Protein AF-A0ABD4A9B8-F1 (afdb_monomer)

Secondary structure (DSSP, 8-state):
-------S-TTSHHHHHHHH-TT-TTGGGS-EE--BTTB-SS-PBPTTSSBSEEEETTTTEEEE-SS-HHHHHH-TTSHHHHHHHHHHHHHH-HHHHHSEEEES-TT-SSEEEEEEEETTEEEEEEEE-SSS-EEE--SSPEESS-EEEEESSTT--S--TTEEEPTT-EEEEEEEGGGS-EE---

Organism: NCBI:txid35841

InterPro domains:
  IPR006047 Glycosyl hydrolase family 13, catalytic domain [PF00128] (1-64)
  IPR013780 Glycosyl hydrolase, all-beta [G3DSA:2.60.40.1180] (100-175)
  IPR017853 Glycoside hydrolase superfamily [SSF51445] (1-64)
  IPR045857 Oligo-1,6-glucosidase, domain 2 [G3DSA:3.90.400.10] (9-64)
  IPR056300 Alpha-amylase SusG-like, C-terminal domain [PF23915] (111-172)

Structure (mmCIF, N/CA/C/O backbone):
data_AF-A0ABD4A9B8-F1
#
_entry.id   AF-A0ABD4A9B8-F1
#
loop_
_atom_site.group_PDB
_atom_site.id
_atom_site.type_symbol
_atom_site.label_atom_id
_atom_site.label_alt_id
_atom_site.label_comp_id
_atom_site.label_asym_id
_atom_site.label_entity_id
_atom_site.label_seq_id
_atom_site.pdbx_PDB_ins_code
_atom_site.Cartn_x
_atom_site.Cartn_y
_atom_site.Cartn_z
_atom_site.occupancy
_atom_site.B_iso_or_equiv
_atom_site.auth_seq_id
_atom_site.auth_comp_id
_atom_site.auth_asym_id
_atom_site.auth_atom_id
_atom_site.pdbx_PDB_model_num
ATOM 1 N N . MET A 1 1 ? -18.653 -13.369 4.250 1.00 35.56 1 MET A N 1
ATOM 2 C CA . MET A 1 1 ? -18.904 -12.880 5.620 1.00 35.56 1 MET A CA 1
ATOM 3 C C . MET A 1 1 ? -17.923 -11.743 5.832 1.00 35.56 1 MET A C 1
ATOM 5 O O . MET A 1 1 ? -16.727 -12.003 5.823 1.00 35.56 1 MET A O 1
ATOM 9 N N . ASP A 1 2 ? -18.429 -10.509 5.856 1.00 39.34 2 ASP A N 1
ATOM 10 C CA . ASP A 1 2 ? -17.631 -9.280 5.852 1.00 39.34 2 ASP A CA 1
ATOM 11 C C . ASP A 1 2 ? -16.982 -9.029 7.212 1.00 39.34 2 ASP A C 1
ATOM 13 O O . ASP A 1 2 ? -17.655 -9.002 8.245 1.00 39.34 2 ASP A O 1
ATOM 17 N N . ILE A 1 3 ? -15.668 -8.816 7.209 1.00 50.38 3 ILE A N 1
ATOM 18 C CA . ILE A 1 3 ? -14.968 -8.263 8.363 1.00 50.38 3 ILE A CA 1
ATOM 19 C C . ILE A 1 3 ? -15.280 -6.763 8.377 1.00 50.38 3 ILE A C 1
ATOM 21 O O . ILE A 1 3 ? -14.720 -5.997 7.594 1.00 50.38 3 ILE A O 1
ATOM 25 N N . VAL A 1 4 ? -16.183 -6.328 9.260 1.00 53.84 4 VAL A N 1
ATOM 26 C CA . VAL A 1 4 ? -16.387 -4.896 9.524 1.00 53.84 4 VAL A CA 1
ATOM 27 C C . VAL A 1 4 ? -15.246 -4.427 10.419 1.00 53.84 4 VAL A C 1
ATOM 29 O O . VAL A 1 4 ? -15.307 -4.491 11.646 1.00 53.84 4 VAL A O 1
ATOM 32 N N . LEU A 1 5 ? -14.157 -4.019 9.776 1.00 62.50 5 LEU A N 1
ATOM 33 C CA . LEU A 1 5 ? -12.993 -3.465 10.447 1.00 62.50 5 LEU A CA 1
ATOM 34 C C . LEU A 1 5 ? -13.338 -2.102 11.051 1.00 62.50 5 LEU A C 1
ATOM 36 O O . LEU A 1 5 ? -14.043 -1.286 10.450 1.00 62.50 5 LEU A O 1
ATOM 40 N N . ASN A 1 6 ? -12.783 -1.824 12.228 1.00 65.00 6 ASN A N 1
ATOM 41 C CA . ASN A 1 6 ? -12.787 -0.465 12.750 1.00 65.00 6 ASN A CA 1
ATOM 42 C C . ASN A 1 6 ? -12.009 0.433 11.778 1.00 65.00 6 ASN A C 1
ATOM 44 O O . ASN A 1 6 ? -10.847 0.185 11.468 1.00 65.00 6 ASN A O 1
ATOM 48 N N . HIS A 1 7 ? -12.683 1.461 11.270 1.00 65.62 7 HIS A N 1
ATOM 49 C CA . HIS A 1 7 ? -12.222 2.281 10.147 1.00 65.62 7 HIS A CA 1
ATOM 50 C C . HIS A 1 7 ? -11.553 3.593 10.595 1.00 65.62 7 HIS A C 1
ATOM 52 O O . HIS A 1 7 ? -11.143 4.398 9.763 1.00 65.62 7 HIS A O 1
ATOM 58 N N . THR A 1 8 ? -11.438 3.832 11.907 1.00 74.69 8 THR A N 1
ATOM 59 C CA . THR A 1 8 ? -10.825 5.040 12.487 1.00 74.69 8 THR A CA 1
ATOM 60 C C . THR A 1 8 ? -10.002 4.716 13.739 1.00 74.69 8 THR A C 1
ATOM 62 O O . THR A 1 8 ? -10.207 3.690 14.386 1.00 74.69 8 THR A O 1
ATOM 65 N N . SER A 1 9 ? -9.046 5.596 14.065 1.00 81.00 9 SER A N 1
ATOM 66 C CA . SER A 1 9 ? -8.178 5.485 15.248 1.00 81.00 9 SER A CA 1
ATOM 67 C C . SER A 1 9 ? -8.959 5.596 16.564 1.00 81.00 9 SER A C 1
ATOM 69 O O . SER A 1 9 ? -9.988 6.268 16.622 1.00 81.00 9 SER A O 1
ATOM 71 N N . THR A 1 10 ? -8.407 5.036 17.641 1.00 84.81 10 THR A N 1
ATOM 72 C CA . THR A 1 10 ? -8.834 5.274 19.033 1.00 84.81 10 THR A CA 1
ATOM 73 C C . THR A 1 10 ? -8.765 6.757 19.420 1.00 84.81 10 THR A C 1
ATOM 75 O O . THR A 1 10 ? -9.535 7.227 20.255 1.00 84.81 10 THR A O 1
ATOM 78 N N . GLU A 1 11 ? -7.917 7.530 18.739 1.00 84.81 11 GLU A N 1
ATOM 79 C CA . GLU A 1 11 ? -7.819 8.982 18.908 1.00 84.81 11 GLU A CA 1
ATOM 80 C C . GLU A 1 11 ? -8.931 9.782 18.216 1.00 84.81 11 GLU A C 1
ATOM 82 O O . GLU A 1 11 ? -9.079 10.981 18.471 1.00 84.81 11 GLU A O 1
ATOM 87 N N . HIS A 1 12 ? -9.723 9.144 17.351 1.00 88.50 12 HIS A N 1
ATOM 88 C CA . HIS A 1 12 ? -10.791 9.812 16.620 1.00 88.50 12 HIS A CA 1
ATOM 89 C C . HIS A 1 12 ? -11.947 10.212 17.548 1.00 88.50 12 HIS A C 1
ATOM 91 O O . HIS A 1 12 ? -12.334 9.469 18.452 1.00 88.50 12 HIS A O 1
ATOM 97 N N . GLU A 1 13 ? -12.563 11.365 17.277 1.00 91.94 13 GLU A N 1
ATOM 98 C CA . GLU A 1 13 ? -13.667 11.914 18.077 1.00 91.94 13 GLU A CA 1
ATOM 99 C C . GLU A 1 13 ? -14.837 10.937 18.239 1.00 91.94 13 GLU A C 1
ATOM 101 O O . GLU A 1 13 ? -15.422 10.820 19.315 1.00 91.94 13 GLU A O 1
ATOM 106 N N . TRP A 1 14 ? -15.173 10.188 17.187 1.00 91.81 14 TRP A N 1
ATOM 107 C CA . TRP A 1 14 ? -16.232 9.178 17.260 1.00 91.81 14 TRP A CA 1
ATOM 108 C C . TRP A 1 14 ? -15.880 8.033 18.209 1.00 91.81 14 TRP A C 1
ATOM 110 O O . TRP A 1 14 ? -16.750 7.601 18.964 1.00 91.81 14 TRP A O 1
ATOM 120 N N . PHE A 1 15 ? -14.620 7.586 18.238 1.00 91.88 15 PHE A N 1
ATOM 121 C CA . PHE A 1 15 ? -14.191 6.535 19.159 1.00 91.88 15 PHE A CA 1
ATOM 122 C C . PHE A 1 15 ? -14.240 7.041 20.594 1.00 91.88 15 PHE A C 1
ATOM 124 O O . PHE A 1 15 ? -14.838 6.396 21.453 1.00 91.88 15 PHE A O 1
ATOM 131 N N . LYS A 1 16 ? -13.696 8.237 20.848 1.00 93.31 16 LYS A N 1
ATOM 132 C CA . LYS A 1 16 ? -13.732 8.882 22.169 1.00 93.31 16 LYS A CA 1
ATOM 133 C C . LYS A 1 16 ? -15.167 9.035 22.682 1.00 93.31 16 LYS A C 1
ATOM 135 O O . LYS A 1 16 ? -15.453 8.686 23.829 1.00 93.31 16 LYS A O 1
ATOM 140 N N . LYS A 1 17 ? -16.098 9.478 21.827 1.00 94.81 17 LYS A N 1
ATOM 141 C CA . LYS A 1 17 ? -17.534 9.565 22.150 1.00 94.81 17 LYS A CA 1
ATOM 142 C C . LYS A 1 17 ? -18.145 8.189 22.402 1.00 94.81 17 LYS A C 1
ATOM 144 O O . LYS A 1 17 ? -18.785 7.998 23.434 1.00 94.81 17 LYS A O 1
ATOM 149 N N . SER A 1 18 ? -17.888 7.212 21.540 1.00 94.50 18 SER A N 1
ATOM 150 C CA . SER A 1 18 ? -18.340 5.828 21.709 1.00 94.50 18 SER A CA 1
ATOM 151 C C . SER A 1 18 ? -17.848 5.200 23.022 1.00 94.50 18 SER A C 1
ATOM 153 O O . SER A 1 18 ? -18.615 4.553 23.733 1.00 94.50 18 SER A O 1
ATOM 155 N N . ALA A 1 19 ? -16.583 5.416 23.385 1.00 94.69 19 ALA A N 1
ATOM 156 C CA . ALA A 1 19 ? -15.962 4.926 24.615 1.00 94.69 19 ALA A CA 1
ATOM 157 C C . ALA A 1 19 ? -16.412 5.697 25.871 1.00 94.69 19 ALA A C 1
ATOM 159 O O . ALA A 1 19 ? -16.163 5.258 26.993 1.00 94.69 19 ALA A O 1
ATOM 160 N N . SER A 1 20 ? -17.078 6.847 25.712 1.00 95.94 20 SER A N 1
ATOM 161 C CA . SER A 1 20 ? -17.506 7.678 26.842 1.00 95.94 20 SER A CA 1
ATOM 162 C C . SER A 1 20 ? -18.677 7.083 27.626 1.00 95.94 20 SER A C 1
ATOM 164 O O . SER A 1 20 ? -18.772 7.326 28.828 1.00 95.94 20 SER A O 1
ATOM 166 N N . SER A 1 21 ? -19.562 6.331 26.962 1.00 95.00 21 SER A N 1
ATOM 167 C CA . SER A 1 21 ? -20.753 5.722 27.558 1.00 95.00 21 SER A CA 1
ATOM 168 C C . SER A 1 21 ? -21.331 4.639 26.646 1.00 95.00 21 SER A C 1
ATOM 170 O O . SER A 1 21 ? -21.269 4.747 25.422 1.00 95.00 21 SER A O 1
ATOM 172 N N . ARG A 1 22 ? -21.966 3.624 27.245 1.00 95.38 22 ARG A N 1
ATOM 173 C CA . ARG A 1 22 ? -22.673 2.550 26.525 1.00 95.38 22 ARG A CA 1
ATOM 174 C C . ARG A 1 22 ? -23.921 3.037 25.778 1.00 95.38 22 ARG A C 1
ATOM 176 O O . ARG A 1 22 ? -24.336 2.373 24.843 1.00 95.38 22 ARG A O 1
ATOM 183 N N . ASN A 1 23 ? -24.469 4.196 26.153 1.00 96.12 23 ASN A N 1
ATOM 184 C CA . ASN A 1 23 ? -25.669 4.785 25.540 1.00 96.12 23 ASN A CA 1
ATOM 185 C C . ASN A 1 23 ? -25.337 5.956 24.596 1.00 96.12 23 ASN A C 1
ATOM 187 O O . ASN A 1 23 ? -26.214 6.741 24.243 1.00 96.12 23 ASN A O 1
ATOM 191 N N . ASN A 1 24 ? -24.061 6.149 24.251 1.00 96.50 24 ASN A N 1
ATOM 192 C CA . ASN A 1 24 ? -23.655 7.250 23.387 1.00 96.50 24 ASN A CA 1
ATOM 193 C C . ASN A 1 24 ? -24.130 7.003 21.935 1.00 96.50 24 ASN A C 1
ATOM 195 O O . ASN A 1 24 ? -23.997 5.877 21.464 1.00 96.50 24 ASN A O 1
ATOM 199 N N . PRO A 1 25 ? -24.597 8.022 21.187 1.00 96.00 25 PRO A N 1
ATOM 200 C CA . PRO A 1 25 ? -25.036 7.847 19.795 1.00 96.00 25 PRO A CA 1
ATOM 201 C C . PRO A 1 25 ? -23.986 7.241 18.853 1.00 96.00 25 PRO A C 1
ATOM 203 O O . PRO A 1 25 ? -24.335 6.642 17.846 1.00 96.00 25 PRO A O 1
ATOM 206 N N . TYR A 1 26 ? -22.698 7.380 19.179 1.00 93.19 26 TYR A N 1
ATOM 207 C CA . TYR A 1 26 ? -21.595 6.820 18.396 1.00 93.19 26 TYR A CA 1
ATOM 208 C C . TYR A 1 26 ? -21.250 5.372 18.783 1.00 93.19 26 TYR A C 1
ATOM 210 O O . TYR A 1 26 ? -20.299 4.817 18.238 1.00 93.19 26 TYR A O 1
ATOM 218 N N . ARG A 1 27 ? -21.970 4.751 19.734 1.00 93.62 27 ARG A N 1
ATOM 219 C CA . ARG A 1 27 ? -21.615 3.432 20.286 1.00 93.62 27 ARG A CA 1
ATOM 220 C C . ARG A 1 27 ? -21.522 2.354 19.211 1.00 93.62 27 ARG A C 1
ATOM 222 O O . ARG A 1 27 ? -20.561 1.589 19.213 1.00 93.62 27 ARG A O 1
ATOM 229 N N . ASP A 1 28 ? -22.472 2.351 18.284 1.00 91.19 28 ASP A N 1
ATOM 230 C CA . ASP A 1 28 ? -22.597 1.324 17.245 1.00 91.19 28 ASP A CA 1
ATOM 231 C C . ASP A 1 28 ? -21.658 1.548 16.048 1.00 91.19 28 ASP A C 1
ATOM 233 O O . ASP A 1 28 ? -21.649 0.758 15.109 1.00 91.19 28 ASP A O 1
ATOM 237 N N . TYR A 1 29 ? -20.821 2.594 16.078 1.00 89.62 29 TYR A N 1
ATOM 238 C CA . TYR A 1 29 ? -19.803 2.824 15.044 1.00 89.62 29 TYR A CA 1
ATOM 239 C C . TYR A 1 29 ? -18.598 1.885 15.213 1.00 89.62 29 TYR A C 1
ATOM 241 O O . TYR A 1 29 ? -17.775 1.770 14.305 1.00 89.62 29 TY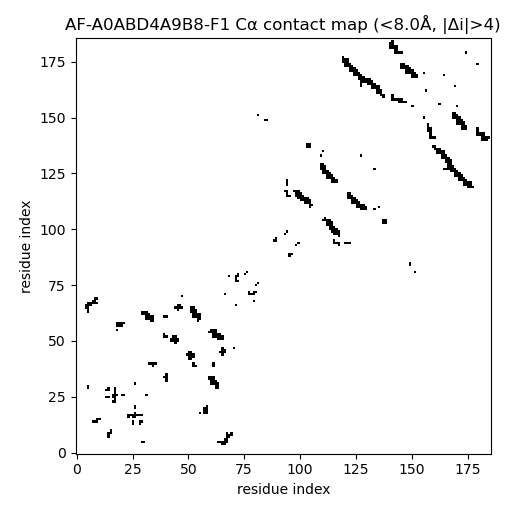R A O 1
ATOM 249 N N . TYR A 1 30 ? -18.484 1.231 16.375 1.00 90.25 30 TYR A N 1
ATOM 250 C CA . TYR A 1 30 ? -17.385 0.340 16.731 1.00 90.25 30 TYR A CA 1
ATOM 251 C C . TYR A 1 30 ? -17.917 -0.939 17.373 1.00 90.25 30 TYR A C 1
ATOM 253 O O . TYR A 1 30 ? -18.960 -0.954 18.026 1.00 90.25 30 TYR A O 1
ATOM 261 N N . ILE A 1 31 ? -17.160 -2.025 17.240 1.00 90.94 31 ILE A N 1
ATOM 262 C CA . ILE A 1 31 ? -17.529 -3.307 17.843 1.00 90.94 31 ILE A CA 1
ATOM 263 C C . ILE A 1 31 ? -17.153 -3.304 19.327 1.00 90.94 31 ILE A C 1
ATOM 265 O O . ILE A 1 31 ? -15.969 -3.316 19.670 1.00 90.94 31 ILE A O 1
ATOM 269 N N . TRP A 1 32 ? -18.170 -3.366 20.189 1.00 93.50 32 TRP A N 1
ATOM 270 C CA . TRP A 1 32 ? -18.034 -3.539 21.637 1.00 93.50 32 TRP A CA 1
ATOM 271 C C . TRP A 1 32 ? -18.616 -4.876 22.086 1.00 93.50 32 TRP A C 1
ATOM 273 O O . TRP A 1 32 ? -19.688 -5.286 21.636 1.00 93.50 32 TRP A O 1
ATOM 283 N N . LYS A 1 33 ? -17.950 -5.548 23.023 1.00 95.06 33 LYS A N 1
ATOM 284 C CA . LYS A 1 33 ? -18.407 -6.813 23.605 1.00 95.06 33 LYS A CA 1
ATOM 285 C C . LYS A 1 33 ? -18.195 -6.821 25.109 1.00 95.06 33 LYS A C 1
ATOM 287 O O . LYS A 1 33 ? -17.219 -6.283 25.619 1.00 95.06 33 LYS A O 1
ATOM 292 N N . VAL A 1 34 ? -19.144 -7.400 25.836 1.00 95.69 34 VAL A N 1
ATOM 293 C CA . VAL A 1 34 ? -18.950 -7.674 27.265 1.00 95.69 34 VAL A CA 1
ATOM 294 C C . VAL A 1 34 ? -17.891 -8.773 27.444 1.00 95.69 34 VAL A C 1
ATOM 296 O O . VAL A 1 34 ? -17.765 -9.616 26.553 1.00 95.69 34 VAL A O 1
ATOM 299 N N . PRO A 1 35 ? -17.131 -8.770 28.553 1.00 95.94 35 PRO A N 1
ATOM 300 C CA . PRO A 1 35 ? -16.259 -9.883 28.909 1.00 95.94 35 PRO A CA 1
ATOM 301 C C . PRO A 1 35 ? -17.021 -11.208 28.984 1.00 95.94 35 PRO A C 1
ATOM 303 O O . PRO A 1 35 ? -18.178 -11.231 29.408 1.00 95.94 35 PRO A O 1
ATOM 306 N N . VAL A 1 36 ? -16.349 -12.304 28.637 1.00 95.44 36 VAL A N 1
ATOM 307 C CA . VAL A 1 36 ? -16.833 -13.676 28.849 1.00 95.44 36 VAL A CA 1
ATOM 308 C C . VAL A 1 36 ? -15.928 -14.304 29.901 1.00 95.44 36 VAL A C 1
ATOM 310 O O . VAL A 1 36 ? -14.719 -14.371 29.706 1.00 95.44 36 VAL A O 1
ATOM 313 N N . ASP A 1 37 ? -16.485 -14.659 31.060 1.00 93.31 37 ASP A N 1
ATOM 314 C CA . ASP A 1 37 ? -15.729 -15.158 32.223 1.00 93.31 37 ASP A CA 1
ATOM 315 C C . ASP A 1 37 ? -14.546 -14.255 32.630 1.00 93.31 37 ASP A C 1
ATOM 317 O O . ASP A 1 37 ? -13.461 -14.712 32.988 1.00 93.31 37 ASP A O 1
ATOM 321 N N . GLY A 1 38 ? -14.746 -12.935 32.528 1.00 90.44 38 GLY A N 1
ATOM 322 C CA . GLY A 1 38 ? -13.726 -11.921 32.824 1.00 90.44 38 GLY A CA 1
ATOM 323 C C . GLY A 1 38 ? -12.642 -11.761 31.749 1.00 90.44 38 GLY A C 1
ATOM 324 O O . GLY A 1 38 ? -11.776 -10.901 31.890 1.00 90.44 38 GLY A O 1
ATOM 325 N N . LYS A 1 39 ? -12.700 -12.536 30.663 1.00 93.62 39 LYS A N 1
ATOM 326 C CA . LYS A 1 39 ? -11.715 -12.548 29.574 1.00 93.62 39 LYS A CA 1
ATOM 327 C C . LYS A 1 39 ? -12.280 -11.971 28.279 1.00 93.62 39 LYS A C 1
ATOM 329 O O . LYS A 1 39 ? -13.441 -11.552 28.211 1.00 93.62 39 LYS A O 1
ATOM 334 N N . GLU A 1 40 ? -11.427 -11.920 27.262 1.00 94.06 40 GLU A N 1
ATOM 335 C CA . GLU A 1 40 ? -11.784 -11.511 25.913 1.00 94.06 40 GLU A CA 1
ATOM 336 C C . GLU A 1 40 ? -12.942 -12.355 25.341 1.00 94.06 40 GLU A C 1
ATOM 338 O O . GLU A 1 40 ? -13.061 -13.541 25.652 1.00 94.06 40 GLU A O 1
ATOM 343 N N . PRO A 1 41 ? -13.784 -11.784 24.458 1.00 93.50 41 PRO A N 1
ATOM 344 C CA . PRO A 1 41 ? -14.939 -12.486 23.890 1.00 93.50 41 PRO A CA 1
ATOM 345 C C . PRO A 1 41 ? -14.592 -13.738 23.074 1.00 93.50 41 PRO A C 1
ATOM 347 O O . PRO A 1 41 ? -15.427 -14.628 22.928 1.00 93.50 41 PRO A O 1
ATOM 350 N N . ASN A 1 42 ? -13.400 -13.771 22.474 1.00 92.50 42 ASN A N 1
ATOM 351 C CA . ASN A 1 42 ? -12.857 -14.905 21.733 1.00 92.50 42 ASN A CA 1
ATOM 352 C C . ASN A 1 42 ? -11.323 -14.779 21.627 1.00 92.50 42 ASN A C 1
ATOM 354 O O . ASN A 1 42 ? -10.734 -13.794 22.069 1.00 92.50 42 ASN A O 1
ATOM 358 N N . ASN A 1 43 ? -10.677 -15.772 21.016 1.00 89.81 43 ASN A N 1
ATOM 359 C CA . ASN A 1 43 ? -9.225 -15.851 20.843 1.00 89.81 43 ASN A CA 1
ATOM 360 C C . ASN A 1 43 ? -8.703 -15.167 19.561 1.00 89.81 43 ASN A C 1
ATOM 362 O O . ASN A 1 43 ? -7.615 -15.511 19.097 1.00 89.81 43 ASN A O 1
ATOM 366 N N . TRP A 1 44 ? -9.468 -14.255 18.947 1.00 89.62 44 TRP A N 1
ATOM 367 C CA . TRP A 1 44 ? -9.039 -13.594 17.712 1.00 89.62 44 TRP A CA 1
ATOM 368 C C . TRP A 1 44 ? -7.778 -12.769 17.946 1.00 89.62 44 TRP A C 1
ATOM 370 O O . TRP A 1 44 ? -7.679 -12.009 18.912 1.00 89.62 44 TRP A O 1
ATOM 380 N N . GLN A 1 45 ? -6.816 -12.923 17.040 1.00 84.25 45 GLN A N 1
ATOM 381 C CA . GLN A 1 45 ? -5.531 -12.246 17.113 1.00 84.25 45 GLN A CA 1
ATOM 382 C C . GLN A 1 45 ? -5.496 -11.039 16.186 1.00 84.25 45 GLN A C 1
ATOM 384 O O . GLN A 1 45 ? -6.061 -11.044 15.097 1.00 84.25 45 GLN A O 1
ATOM 389 N N . SER A 1 46 ? -4.818 -9.993 16.642 1.00 79.06 46 SER A N 1
ATOM 390 C CA . SER A 1 46 ? -4.506 -8.829 15.822 1.00 79.06 46 SER A CA 1
ATOM 391 C C . SER A 1 46 ? -3.445 -9.211 14.789 1.00 79.06 46 SER A C 1
ATOM 393 O O . SER A 1 46 ? -2.487 -9.912 15.118 1.00 79.06 46 SER A O 1
ATOM 395 N N . LYS A 1 47 ? -3.543 -8.675 13.564 1.00 70.06 47 LYS A N 1
ATOM 396 C CA . LYS A 1 47 ? -2.499 -8.846 12.534 1.00 70.06 47 LYS A CA 1
ATOM 397 C C . LYS A 1 47 ? -1.112 -8.354 12.975 1.00 70.06 47 LYS A C 1
ATOM 399 O O . LYS A 1 47 ? -0.104 -8.751 12.409 1.00 70.06 47 LYS A O 1
ATOM 404 N N . PHE A 1 48 ? -1.074 -7.494 13.992 1.00 68.62 48 PHE A N 1
ATOM 405 C CA . PHE A 1 48 ? 0.144 -6.959 14.604 1.00 68.62 48 PHE A CA 1
ATOM 406 C C . PHE A 1 48 ? 0.619 -7.759 15.834 1.00 68.62 48 PHE A C 1
ATOM 408 O O . PHE A 1 48 ? 1.440 -7.270 16.603 1.00 68.62 48 PHE A O 1
ATOM 415 N N . GLY A 1 49 ? 0.071 -8.956 16.064 1.00 69.81 49 GLY A N 1
ATOM 416 C CA . GLY A 1 49 ? 0.338 -9.766 17.252 1.00 69.81 49 GLY A CA 1
ATOM 417 C C . GLY A 1 49 ? -0.540 -9.397 18.454 1.00 69.81 49 GLY A C 1
ATOM 418 O O . GLY A 1 49 ? -1.098 -8.299 18.541 1.00 69.81 49 GLY A O 1
ATOM 419 N N . GLY A 1 50 ? -0.681 -10.350 19.380 1.00 83.25 50 GLY A N 1
ATOM 420 C CA . GLY A 1 50 ? -1.531 -10.226 20.567 1.00 83.25 50 GLY A CA 1
ATOM 421 C C . GLY A 1 50 ? -3.033 -10.332 20.278 1.00 83.25 50 GLY A C 1
ATOM 422 O O . GLY A 1 50 ? -3.459 -10.653 19.166 1.00 83.25 50 GLY A O 1
ATOM 423 N N . SER A 1 51 ? -3.848 -10.074 21.303 1.00 88.00 51 SER A N 1
ATOM 424 C CA . SER A 1 51 ? -5.311 -10.099 21.194 1.00 88.00 51 SER A CA 1
ATOM 425 C C . SER A 1 51 ? -5.824 -9.009 20.248 1.00 88.00 51 SER A C 1
ATOM 427 O O . SER A 1 51 ? -5.330 -7.877 20.238 1.00 88.00 51 SER A O 1
ATOM 429 N N . ALA A 1 52 ? -6.849 -9.331 19.459 1.00 88.94 52 ALA A N 1
ATOM 430 C CA . ALA A 1 52 ? -7.591 -8.335 18.696 1.00 88.94 52 ALA A CA 1
ATOM 431 C C . ALA A 1 52 ? -8.490 -7.468 19.596 1.00 88.94 52 ALA A C 1
ATOM 433 O O . ALA A 1 52 ? -8.941 -6.405 19.168 1.00 88.94 52 ALA A O 1
ATOM 434 N N . TRP A 1 53 ? -8.729 -7.881 20.842 1.00 90.94 53 TRP A N 1
ATOM 435 C CA . TRP A 1 53 ? -9.571 -7.181 21.805 1.00 90.94 53 TRP A CA 1
ATOM 436 C C . TRP A 1 53 ? -8.750 -6.349 22.784 1.00 90.94 53 TRP A C 1
ATOM 438 O O . TRP A 1 53 ? -7.705 -6.778 23.263 1.00 90.94 53 TRP A O 1
ATOM 448 N N . GLN A 1 54 ? -9.261 -5.170 23.127 1.00 91.19 54 GLN A N 1
ATOM 449 C CA . GLN A 1 54 ? -8.709 -4.331 24.189 1.00 91.19 54 GLN A CA 1
ATOM 450 C C . GLN A 1 54 ? -9.800 -3.967 25.188 1.00 91.19 54 GLN A C 1
ATOM 452 O O . GLN A 1 54 ? -10.913 -3.618 24.793 1.00 91.19 54 GLN A O 1
ATOM 457 N N . PHE A 1 55 ? -9.499 -4.073 26.482 1.00 93.50 55 PHE A N 1
ATOM 458 C CA . PHE A 1 55 ? -10.462 -3.781 27.536 1.00 93.50 55 PHE A CA 1
ATOM 459 C C . PHE A 1 55 ? -10.573 -2.274 27.770 1.00 93.50 55 PHE A C 1
ATOM 461 O O . PHE A 1 55 ? -9.572 -1.570 27.879 1.00 93.50 55 PHE A O 1
ATOM 468 N N . ASN A 1 56 ? -11.800 -1.772 27.866 1.00 94.62 56 ASN A N 1
ATOM 469 C CA . ASN A 1 56 ? -12.085 -0.400 28.250 1.00 94.62 56 ASN A CA 1
ATOM 470 C C . ASN A 1 56 ? -12.706 -0.384 29.649 1.00 94.62 56 ASN A C 1
ATOM 472 O O . ASN A 1 56 ? -13.891 -0.681 29.810 1.00 94.62 56 ASN A O 1
ATOM 476 N N . GLU A 1 57 ? -11.915 0.014 30.646 1.00 93.81 57 GLU A N 1
ATOM 477 C CA . GLU A 1 57 ? -12.330 0.037 32.056 1.00 93.81 57 GLU A CA 1
ATOM 478 C C . GLU A 1 57 ? -13.584 0.885 32.285 1.00 93.81 57 GLU A C 1
ATOM 480 O O . GLU A 1 57 ? -14.499 0.473 32.992 1.00 93.81 57 GLU A O 1
ATOM 485 N N . LYS A 1 58 ? -13.673 2.039 31.611 1.00 94.62 58 LYS A N 1
ATOM 486 C CA . LYS A 1 58 ? -14.781 2.990 31.768 1.00 94.62 58 LYS A CA 1
ATOM 487 C C . LYS A 1 58 ? -16.147 2.382 31.454 1.00 94.62 58 LYS A C 1
ATOM 489 O O . LYS A 1 58 ? -17.134 2.721 32.101 1.00 94.62 58 LYS A O 1
ATOM 494 N N . THR A 1 59 ? -16.221 1.526 30.439 1.00 95.25 59 THR A N 1
ATOM 495 C CA . THR A 1 59 ? -17.483 0.892 30.032 1.00 95.25 59 THR A CA 1
ATOM 496 C C . THR A 1 59 ? -17.580 -0.571 30.440 1.00 95.25 59 THR A C 1
ATOM 498 O O . THR A 1 59 ? -18.648 -1.162 30.277 1.00 95.25 59 THR A O 1
ATOM 501 N N . GLY A 1 60 ? -16.502 -1.146 30.985 1.00 95.69 60 GLY A N 1
ATOM 502 C CA . GLY A 1 60 ? -16.418 -2.556 31.357 1.00 95.69 60 GLY A CA 1
ATOM 503 C C . GLY A 1 60 ? -16.562 -3.495 30.158 1.00 95.69 60 GLY A C 1
ATOM 504 O O . GLY A 1 60 ? -17.114 -4.584 30.294 1.00 95.69 60 GLY A O 1
ATOM 505 N N . GLN A 1 61 ? -16.155 -3.057 28.963 1.00 95.94 61 GLN A N 1
ATOM 506 C CA . GLN A 1 61 ? -16.330 -3.801 27.713 1.00 95.94 61 GLN A CA 1
ATOM 507 C C . GLN A 1 61 ? -15.029 -3.851 26.917 1.00 95.94 61 GLN A C 1
ATOM 509 O O . GLN A 1 61 ? -14.218 -2.930 26.967 1.00 95.94 61 GLN A O 1
ATOM 514 N N . TYR A 1 62 ? -14.861 -4.917 26.144 1.00 94.50 62 TYR A N 1
ATOM 515 C CA . TYR A 1 62 ? -13.820 -5.025 25.136 1.00 94.50 62 TYR A CA 1
ATOM 516 C C . TYR A 1 62 ? -14.237 -4.311 23.852 1.00 94.50 62 TYR A C 1
ATOM 518 O O . TYR A 1 62 ? -15.405 -4.375 23.461 1.00 94.50 62 TYR A O 1
ATOM 526 N N . TYR A 1 63 ? -13.281 -3.684 23.173 1.00 92.06 63 TYR A N 1
ATOM 527 C CA . TYR A 1 63 ? -13.443 -3.184 21.811 1.00 92.06 63 TYR A CA 1
ATOM 528 C C . TYR A 1 63 ? -12.480 -3.884 20.853 1.00 92.06 63 TYR A C 1
ATOM 530 O O . TYR A 1 63 ? -11.385 -4.299 21.240 1.00 92.06 63 TYR A O 1
ATOM 538 N N . PHE A 1 64 ? -12.904 -4.035 19.602 1.00 88.50 64 PHE A N 1
ATOM 539 C CA . PHE A 1 64 ? -12.104 -4.678 18.560 1.00 88.50 64 PHE A CA 1
ATOM 540 C C . PHE A 1 64 ? -11.028 -3.714 18.021 1.00 88.50 64 PHE A C 1
ATOM 542 O O . PHE A 1 64 ? -11.313 -2.549 17.773 1.00 88.50 64 PHE A O 1
ATOM 549 N N . SER A 1 65 ? -9.775 -4.138 17.857 1.00 77.62 65 SER A N 1
ATOM 550 C CA . SER A 1 65 ? -8.632 -3.232 17.608 1.00 77.62 65 SER A CA 1
ATOM 551 C C . SER A 1 65 ? -7.616 -3.767 16.586 1.00 77.62 65 SER A C 1
ATOM 553 O O . SER A 1 65 ? -6.418 -3.473 16.671 1.00 77.62 65 SER A O 1
ATOM 555 N N . GLU A 1 66 ? -8.091 -4.566 15.627 1.00 69.62 66 GLU A N 1
ATOM 556 C CA . GLU A 1 66 ? -7.253 -5.290 14.661 1.00 69.62 66 GLU A CA 1
ATOM 557 C C . GLU A 1 66 ? -6.411 -4.367 13.764 1.00 69.62 66 GLU A C 1
ATOM 559 O O . GLU A 1 66 ? -5.234 -4.643 13.537 1.00 69.62 66 GLU A O 1
ATOM 564 N N . ILE A 1 67 ? -6.969 -3.242 13.298 1.00 66.19 67 ILE A N 1
ATOM 565 C CA . ILE A 1 67 ? -6.251 -2.245 12.491 1.00 66.19 67 ILE A CA 1
ATOM 566 C C . ILE A 1 67 ? -6.459 -0.860 13.091 1.00 66.19 67 ILE A C 1
ATOM 568 O O . ILE A 1 67 ? -7.578 -0.361 13.117 1.00 66.19 67 ILE A O 1
ATOM 572 N N . ASN A 1 68 ? -5.392 -0.222 13.575 1.00 70.31 68 ASN A N 1
ATOM 573 C CA . ASN A 1 68 ? -5.462 1.161 14.040 1.00 70.31 68 ASN A CA 1
ATOM 574 C C . ASN A 1 68 ? -4.197 1.954 13.671 1.00 70.31 68 ASN A C 1
ATOM 576 O O . ASN A 1 68 ? -3.119 1.390 13.446 1.00 70.31 68 ASN A O 1
ATOM 580 N N . ALA A 1 69 ? -4.364 3.274 13.560 1.00 68.88 69 ALA A N 1
ATOM 581 C CA . ALA A 1 69 ? -3.301 4.189 13.153 1.00 68.88 69 ALA A CA 1
ATOM 582 C C . ALA A 1 69 ? -2.172 4.259 14.189 1.00 68.88 69 ALA A C 1
ATOM 584 O O . ALA A 1 69 ? -1.009 4.303 13.808 1.00 68.88 69 ALA A O 1
ATOM 585 N N . GLU A 1 70 ? -2.504 4.207 15.480 1.00 71.38 70 GLU A N 1
ATOM 586 C CA . GLU A 1 70 ? -1.540 4.264 16.582 1.00 71.38 70 GLU A CA 1
ATOM 587 C C . GLU A 1 70 ? -0.509 3.125 16.507 1.00 71.38 70 GLU A C 1
ATOM 589 O O . GLU A 1 70 ? 0.690 3.387 16.438 1.00 71.38 70 GLU A O 1
ATOM 594 N N . LYS A 1 71 ? -0.964 1.871 16.399 1.00 72.12 71 LYS A N 1
ATOM 595 C CA . LYS A 1 71 ? -0.107 0.694 16.188 1.00 72.12 71 LYS A CA 1
ATOM 596 C C . LYS A 1 71 ? 0.695 0.807 14.892 1.00 72.12 71 LYS A C 1
ATOM 598 O O . LYS A 1 71 ? 1.867 0.457 14.868 1.00 72.12 71 LYS A O 1
ATOM 603 N N . SER A 1 72 ? 0.087 1.330 13.822 1.00 76.69 72 SER A N 1
ATOM 604 C CA . SER A 1 72 ? 0.780 1.492 12.536 1.00 76.69 72 SER A CA 1
ATOM 605 C C . SER A 1 72 ? 1.924 2.514 12.619 1.00 76.69 72 SER A C 1
ATOM 607 O O . SER A 1 72 ? 2.948 2.331 11.975 1.00 76.69 72 SER A O 1
ATOM 609 N N . ILE A 1 73 ? 1.798 3.569 13.428 1.00 80.31 73 ILE A N 1
ATOM 610 C CA . ILE A 1 73 ? 2.873 4.555 13.645 1.00 80.31 73 ILE A CA 1
ATOM 611 C C . ILE A 1 73 ? 4.033 3.958 14.461 1.00 80.31 73 ILE A C 1
ATOM 613 O O . ILE A 1 73 ? 5.167 4.403 14.335 1.00 80.31 73 ILE A O 1
ATOM 617 N N . GLN A 1 74 ? 3.783 2.945 15.289 1.00 81.44 74 GLN A N 1
ATOM 618 C CA . GLN A 1 74 ? 4.832 2.297 16.088 1.00 81.44 74 GLN A CA 1
ATOM 619 C C . GLN A 1 74 ? 5.628 1.242 15.306 1.00 81.44 74 GLN A C 1
ATOM 621 O O . GLN A 1 74 ? 6.723 0.878 15.727 1.00 81.44 74 GLN A O 1
ATOM 626 N N . ASP A 1 75 ? 5.099 0.765 14.178 1.00 81.56 75 ASP A N 1
ATOM 627 C CA . ASP A 1 75 ? 5.734 -0.225 13.309 1.00 81.56 75 ASP A CA 1
ATOM 628 C C . ASP A 1 75 ? 6.371 0.458 12.079 1.00 81.56 75 ASP A C 1
ATOM 630 O O . ASP A 1 75 ? 5.637 0.903 11.193 1.00 81.56 75 ASP A O 1
ATOM 634 N N . PRO A 1 76 ? 7.714 0.545 11.978 1.00 85.75 76 PRO A N 1
ATOM 635 C CA . PRO A 1 76 ? 8.409 1.180 10.851 1.00 85.75 76 PRO A CA 1
ATOM 636 C C . PRO A 1 76 ? 8.151 0.535 9.480 1.00 85.75 76 PRO A C 1
ATOM 638 O O . PRO A 1 76 ? 8.364 1.188 8.452 1.00 85.75 76 PRO A O 1
ATOM 641 N N . ASP A 1 77 ? 7.706 -0.725 9.457 1.00 84.88 77 ASP A N 1
ATOM 642 C CA . ASP A 1 77 ? 7.362 -1.467 8.240 1.00 84.88 77 ASP A CA 1
ATOM 643 C C . ASP A 1 77 ? 5.860 -1.421 7.925 1.00 84.88 77 ASP A C 1
ATOM 645 O O . ASP A 1 77 ? 5.384 -2.075 6.995 1.00 84.88 77 ASP A O 1
ATOM 649 N N . SER A 1 78 ? 5.096 -0.615 8.663 1.00 85.69 78 SER A N 1
ATOM 650 C CA . SER A 1 78 ? 3.659 -0.517 8.470 1.00 85.69 78 SER A CA 1
ATOM 651 C C . SER A 1 78 ? 3.271 0.103 7.127 1.00 85.69 78 SER A C 1
ATOM 653 O O . SER A 1 78 ? 3.987 0.894 6.498 1.00 85.69 78 SER A O 1
ATOM 655 N N . ILE A 1 79 ? 2.022 -0.167 6.743 1.00 85.62 79 ILE A N 1
ATOM 656 C CA . ILE A 1 79 ? 1.359 0.470 5.601 1.00 85.62 79 ILE A CA 1
ATOM 657 C C . ILE A 1 79 ? 1.408 2.004 5.725 1.00 85.62 79 ILE A C 1
ATOM 659 O O . ILE A 1 79 ? 1.571 2.691 4.720 1.00 85.62 79 ILE A O 1
ATOM 663 N N . PHE A 1 80 ? 1.337 2.559 6.941 1.00 85.94 80 PHE A N 1
ATOM 664 C CA . PHE A 1 80 ? 1.403 4.007 7.157 1.00 85.94 80 PHE A CA 1
ATOM 665 C C . PHE A 1 80 ? 2.713 4.601 6.620 1.00 85.94 80 PHE A C 1
ATOM 6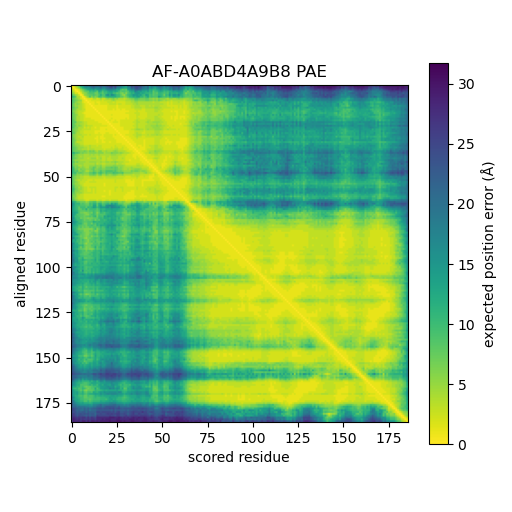67 O O . PHE A 1 80 ? 2.687 5.519 5.794 1.00 85.94 80 PHE A O 1
ATOM 674 N N . TYR A 1 81 ? 3.859 4.043 7.021 1.00 89.25 81 TYR A N 1
ATOM 675 C CA . TYR A 1 81 ? 5.157 4.524 6.547 1.00 89.25 81 TYR A CA 1
ATOM 676 C C . TYR A 1 81 ? 5.394 4.206 5.074 1.00 89.25 81 TYR A C 1
ATOM 678 O O . TYR A 1 81 ? 6.050 4.990 4.384 1.00 89.25 81 TYR A O 1
ATOM 686 N N . HIS A 1 82 ? 4.827 3.115 4.556 1.00 91.06 82 HIS A N 1
ATOM 687 C CA . HIS A 1 82 ? 4.850 2.832 3.123 1.00 91.06 82 HIS A CA 1
ATOM 688 C C . HIS A 1 82 ? 4.152 3.943 2.313 1.00 91.06 82 HIS A C 1
ATOM 690 O O . HIS A 1 82 ? 4.744 4.495 1.384 1.00 91.06 82 HIS A O 1
ATOM 696 N N . TYR A 1 83 ? 2.948 4.369 2.710 1.00 89.94 83 TYR A N 1
ATOM 697 C CA . TYR A 1 83 ? 2.245 5.484 2.057 1.00 89.94 83 TYR A CA 1
ATOM 698 C C . TYR A 1 83 ? 2.963 6.827 2.238 1.00 89.94 83 TYR A C 1
ATOM 700 O O . TYR A 1 83 ? 3.035 7.620 1.295 1.00 89.94 83 TYR A O 1
ATOM 708 N N . GLN A 1 84 ? 3.549 7.086 3.411 1.00 91.12 84 GLN A N 1
ATOM 709 C CA . GLN A 1 84 ? 4.358 8.287 3.621 1.00 91.12 84 GLN A CA 1
ATOM 710 C C . GLN A 1 84 ? 5.567 8.325 2.668 1.00 91.12 84 GLN A C 1
ATOM 712 O O . GLN A 1 84 ? 5.860 9.379 2.094 1.00 91.12 84 GLN A O 1
ATOM 717 N N . LYS A 1 85 ? 6.238 7.181 2.449 1.00 94.06 85 LYS A N 1
ATOM 718 C CA . LYS A 1 85 ? 7.321 7.039 1.461 1.00 94.06 85 LYS A CA 1
ATOM 719 C C . LYS A 1 85 ? 6.811 7.302 0.041 1.00 94.06 85 LYS A C 1
ATOM 721 O O . LYS A 1 85 ? 7.423 8.109 -0.650 1.00 94.06 85 LYS A O 1
ATOM 726 N N . LEU A 1 86 ? 5.673 6.733 -0.369 1.00 94.31 86 LEU A N 1
ATOM 727 C CA . LEU A 1 86 ? 5.068 6.989 -1.689 1.00 94.31 86 LEU A CA 1
ATOM 728 C C . LEU A 1 86 ? 4.781 8.481 -1.931 1.00 94.31 86 LEU A C 1
ATOM 730 O O . LEU A 1 86 ? 5.122 9.019 -2.985 1.00 94.31 86 LEU A O 1
ATOM 734 N N . ILE A 1 87 ? 4.201 9.176 -0.948 1.00 93.06 87 ILE A N 1
ATOM 735 C CA . ILE A 1 87 ? 3.930 10.620 -1.043 1.00 93.06 87 ILE A CA 1
ATOM 736 C C . ILE A 1 87 ? 5.234 11.411 -1.150 1.00 93.06 87 ILE A C 1
ATOM 738 O O . ILE A 1 87 ? 5.320 12.347 -1.945 1.00 93.06 87 ILE A O 1
ATOM 742 N N . ARG A 1 88 ? 6.256 11.047 -0.364 1.00 96.31 88 ARG A N 1
ATOM 743 C CA . ARG A 1 88 ? 7.577 11.679 -0.447 1.00 96.31 88 ARG A CA 1
ATOM 744 C C . ARG A 1 88 ? 8.182 11.483 -1.834 1.00 96.31 88 ARG A C 1
ATOM 746 O O . ARG A 1 88 ? 8.596 12.468 -2.429 1.00 96.31 88 ARG A O 1
ATOM 753 N N . LEU A 1 89 ? 8.157 10.262 -2.368 1.00 96.31 89 LEU A N 1
ATOM 754 C CA . LEU A 1 89 ? 8.639 9.965 -3.716 1.00 96.31 89 LEU A CA 1
ATOM 755 C C . LEU A 1 89 ? 7.919 10.818 -4.762 1.00 96.31 89 LEU A C 1
ATOM 757 O O . LEU A 1 89 ? 8.585 11.456 -5.567 1.00 96.31 89 LEU A O 1
ATOM 761 N N . ARG A 1 90 ? 6.586 10.927 -4.702 1.00 96.25 90 ARG A N 1
ATOM 762 C CA . ARG A 1 90 ? 5.806 11.752 -5.644 1.00 96.25 90 ARG A CA 1
ATOM 763 C C . ARG A 1 90 ? 6.163 13.244 -5.612 1.00 96.25 90 ARG A C 1
ATOM 765 O O . ARG A 1 90 ? 5.975 13.924 -6.614 1.00 96.25 90 ARG A O 1
ATOM 772 N N . LYS A 1 91 ? 6.648 13.750 -4.474 1.00 94.31 91 LYS A N 1
ATOM 773 C CA . LYS A 1 91 ? 7.150 15.128 -4.325 1.00 94.31 91 LYS A CA 1
ATOM 774 C C . LYS A 1 91 ? 8.612 15.289 -4.750 1.00 94.31 91 LYS A C 1
ATOM 776 O O . LYS A 1 91 ? 9.049 16.413 -4.950 1.00 94.31 91 LYS A O 1
ATOM 781 N N . THR A 1 92 ? 9.375 14.198 -4.791 1.00 95.38 92 THR A N 1
ATOM 782 C CA . THR A 1 92 ? 10.813 14.200 -5.097 1.00 95.38 92 THR A CA 1
ATOM 783 C C . THR A 1 92 ? 11.094 13.901 -6.568 1.00 95.38 92 THR A C 1
ATOM 785 O O . THR A 1 92 ? 12.027 14.470 -7.116 1.00 95.38 92 THR A O 1
ATOM 788 N N . TYR A 1 93 ? 10.304 13.029 -7.195 1.00 95.25 93 TYR A N 1
ATOM 789 C CA . TYR A 1 93 ? 10.508 12.559 -8.562 1.00 95.25 93 TYR A CA 1
ATOM 790 C C . TYR A 1 93 ? 9.395 13.076 -9.476 1.00 95.25 93 TYR A C 1
ATOM 792 O O . TYR A 1 93 ? 8.266 12.574 -9.436 1.00 95.25 93 TYR A O 1
ATOM 800 N N . ASP A 1 94 ? 9.719 14.046 -10.333 1.00 96.69 94 ASP A N 1
ATOM 801 C CA . ASP A 1 94 ? 8.759 14.654 -11.263 1.00 96.69 94 ASP A CA 1
ATOM 802 C C . ASP A 1 94 ? 8.151 13.627 -12.226 1.00 96.69 94 ASP A C 1
ATOM 804 O O . ASP A 1 94 ? 6.962 13.716 -12.544 1.00 96.69 94 ASP A O 1
ATOM 808 N N . ILE A 1 95 ? 8.907 12.591 -12.608 1.00 97.38 95 ILE A N 1
ATOM 809 C CA . ILE A 1 95 ? 8.433 11.469 -13.431 1.00 97.38 95 ILE A CA 1
ATOM 810 C C . ILE A 1 95 ? 7.185 10.772 -12.866 1.00 97.38 95 ILE A C 1
ATOM 812 O O . ILE A 1 95 ? 6.345 10.287 -13.626 1.00 97.38 95 ILE A O 1
ATOM 816 N N . ILE A 1 96 ? 6.993 10.761 -11.541 1.00 96.31 96 ILE A N 1
ATOM 817 C CA . ILE A 1 96 ? 5.816 10.136 -10.916 1.00 96.31 96 ILE A CA 1
ATOM 818 C C . ILE A 1 96 ? 4.548 10.951 -11.196 1.00 96.31 96 ILE A C 1
ATOM 820 O O . ILE A 1 96 ? 3.463 10.379 -11.347 1.00 96.31 96 ILE A O 1
ATOM 824 N N . SER A 1 97 ? 4.658 12.275 -11.279 1.00 94.75 97 SER A N 1
ATOM 825 C CA . SER A 1 97 ? 3.512 13.156 -11.520 1.00 94.75 97 SER A CA 1
ATOM 826 C C . SER A 1 97 ? 3.326 13.458 -13.006 1.00 94.75 97 SER A C 1
ATOM 828 O O . SER A 1 97 ? 2.204 13.360 -13.492 1.00 94.75 97 SER A O 1
ATOM 830 N N . ASN A 1 98 ? 4.413 13.734 -13.725 1.00 95.75 98 ASN A N 1
ATOM 831 C CA . ASN A 1 98 ? 4.385 14.275 -15.084 1.00 95.75 98 ASN A CA 1
ATOM 832 C C . ASN A 1 98 ? 4.732 13.246 -16.168 1.00 95.75 98 ASN A C 1
ATOM 834 O O . ASN A 1 98 ? 4.427 13.471 -17.334 1.00 95.75 98 ASN A O 1
ATOM 838 N N . GLY A 1 99 ? 5.356 12.122 -15.801 1.00 96.38 99 GLY A N 1
ATOM 839 C CA . GLY A 1 99 ? 5.819 11.132 -16.769 1.00 96.38 99 GLY A CA 1
ATOM 840 C C . GLY A 1 99 ? 4.687 10.496 -17.568 1.00 96.38 99 GLY A C 1
ATOM 841 O O . GLY A 1 99 ? 3.622 10.199 -17.016 1.00 96.38 99 GLY A O 1
ATOM 842 N N . GLU A 1 100 ? 4.943 10.239 -18.846 1.00 97.88 100 GLU A N 1
ATOM 843 C CA . GLU A 1 100 ? 4.042 9.516 -19.739 1.00 97.88 100 GLU A C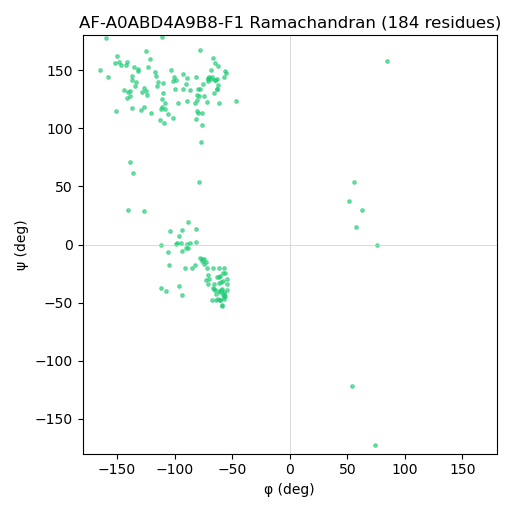A 1
ATOM 844 C C . GLU A 1 100 ? 3.845 8.086 -19.233 1.00 97.88 100 GLU A C 1
ATOM 846 O O . GLU A 1 100 ? 4.809 7.425 -18.854 1.00 97.88 100 GLU A O 1
ATOM 851 N N . TYR A 1 101 ? 2.599 7.617 -19.199 1.00 97.56 101 TYR A N 1
ATOM 852 C CA . TYR A 1 101 ? 2.241 6.276 -18.745 1.00 97.56 101 TYR A CA 1
ATOM 853 C C . TYR A 1 101 ? 2.190 5.288 -19.911 1.00 97.56 101 TYR A C 1
ATOM 855 O O . TYR A 1 101 ? 1.552 5.562 -20.924 1.00 97.56 101 TYR A O 1
ATOM 863 N N . ARG A 1 102 ? 2.791 4.106 -19.730 1.00 97.00 102 ARG A N 1
ATOM 864 C CA . ARG A 1 102 ? 2.711 2.988 -20.680 1.00 97.00 102 ARG A CA 1
ATOM 865 C C . ARG A 1 102 ? 2.493 1.663 -19.950 1.00 97.00 102 ARG A C 1
ATOM 867 O O . ARG A 1 102 ? 3.367 1.231 -19.204 1.00 97.00 102 ARG A O 1
ATOM 874 N N . LEU A 1 103 ? 1.368 1.000 -20.202 1.00 96.56 103 LEU A N 1
ATOM 875 C CA . LEU A 1 103 ? 1.100 -0.366 -19.736 1.00 96.56 103 LEU A CA 1
ATOM 876 C C . LEU A 1 103 ? 1.967 -1.379 -20.511 1.00 96.56 103 LEU A C 1
ATOM 878 O O . LEU A 1 103 ? 2.223 -1.172 -21.698 1.00 96.56 103 LEU A O 1
ATOM 882 N N . LEU A 1 104 ? 2.453 -2.437 -19.849 1.00 94.12 104 LEU A N 1
ATOM 883 C CA . LEU A 1 104 ? 3.382 -3.405 -20.457 1.00 94.12 104 LEU A CA 1
ATOM 884 C C . LEU A 1 104 ? 2.766 -4.773 -20.775 1.00 94.12 104 LEU A C 1
ATOM 886 O O . LEU A 1 104 ? 3.096 -5.344 -21.809 1.00 94.12 104 LEU A O 1
ATOM 890 N N . ILE A 1 105 ? 1.920 -5.303 -19.891 1.00 91.06 105 ILE A N 1
ATOM 891 C CA . ILE A 1 105 ? 1.394 -6.679 -19.953 1.00 91.06 105 ILE A CA 1
ATOM 892 C C . ILE A 1 105 ? -0.093 -6.691 -19.584 1.00 91.06 105 ILE A C 1
ATOM 894 O O . ILE A 1 105 ? -0.480 -7.106 -18.501 1.00 91.06 105 ILE A O 1
ATOM 898 N N . GLU A 1 106 ? -0.930 -6.160 -20.474 1.00 91.00 106 GLU A N 1
ATOM 899 C CA . GLU A 1 106 ? -2.373 -5.990 -20.230 1.00 91.00 106 GLU A CA 1
ATOM 900 C C . GLU A 1 106 ? -3.115 -7.316 -19.998 1.00 91.00 106 GLU A C 1
ATOM 902 O O . GLU A 1 106 ? -4.037 -7.364 -19.187 1.00 91.00 106 GLU A O 1
ATOM 907 N N . ASP A 1 107 ? -2.674 -8.389 -20.659 1.00 92.50 107 ASP A N 1
ATOM 908 C CA . ASP A 1 107 ? -3.324 -9.702 -20.613 1.00 92.50 107 ASP A CA 1
ATOM 909 C C . ASP A 1 107 ? -2.833 -10.606 -19.465 1.00 92.50 107 ASP A C 1
ATOM 911 O O . ASP A 1 107 ? -3.340 -11.721 -19.310 1.00 92.50 107 ASP A O 1
ATOM 915 N N . ASP A 1 108 ? -1.841 -10.181 -18.666 1.00 93.56 108 ASP A N 1
ATOM 916 C CA . ASP A 1 108 ? -1.365 -11.007 -17.551 1.00 93.56 108 ASP A CA 1
ATOM 917 C C . ASP A 1 108 ? -2.413 -11.026 -16.423 1.00 93.56 108 ASP A C 1
ATOM 919 O O . ASP A 1 108 ? -2.782 -9.975 -15.889 1.00 93.56 108 ASP A O 1
ATOM 923 N N . PRO A 1 109 ? -2.908 -12.209 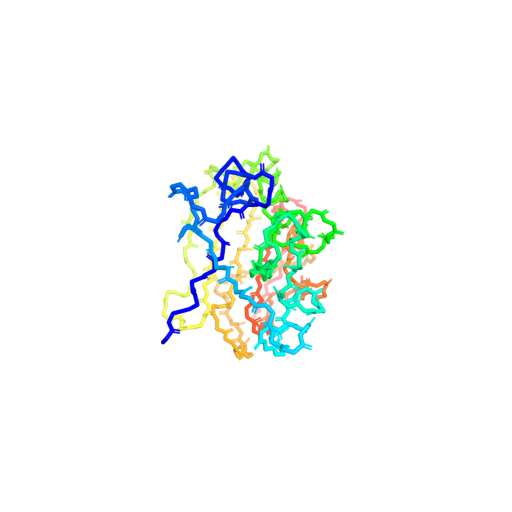-16.018 1.00 93.62 109 PRO A N 1
ATOM 924 C CA . PRO A 1 109 ? -3.988 -12.294 -15.047 1.00 93.62 109 PRO A CA 1
ATOM 925 C C . PRO A 1 109 ? -3.537 -11.979 -13.620 1.00 93.62 109 PRO A C 1
ATOM 927 O O . PRO A 1 109 ? -4.401 -11.755 -12.776 1.00 93.62 109 PRO A O 1
ATOM 930 N N . ASN A 1 110 ? -2.227 -11.994 -13.335 1.00 94.12 110 ASN A N 1
ATOM 931 C CA . ASN A 1 110 ? -1.673 -11.842 -11.992 1.00 94.12 110 ASN A CA 1
ATOM 932 C C . ASN A 1 110 ? -0.912 -10.529 -11.791 1.00 94.12 110 ASN A C 1
ATOM 934 O O . ASN A 1 110 ? -0.934 -9.961 -10.696 1.00 94.12 110 ASN A O 1
ATOM 938 N N . VAL A 1 111 ? -0.194 -10.080 -12.817 1.00 95.81 111 VAL A N 1
ATOM 939 C CA . VAL A 1 111 ? 0.810 -9.025 -12.708 1.00 95.81 111 VAL A CA 1
ATOM 940 C C . VAL A 1 111 ? 0.342 -7.764 -13.401 1.00 95.81 111 VAL A C 1
ATOM 942 O O . VAL A 1 111 ? -0.011 -7.755 -14.572 1.00 95.81 111 VAL A O 1
ATOM 945 N N . PHE A 1 112 ? 0.443 -6.655 -12.683 1.00 96.62 112 PHE A N 1
ATOM 946 C CA . PHE A 1 112 ? 0.287 -5.332 -13.250 1.00 96.62 112 PHE A CA 1
ATOM 947 C C . PHE A 1 112 ? 1.643 -4.648 -13.304 1.00 96.62 112 PHE A C 1
ATOM 949 O O . PHE A 1 112 ? 2.269 -4.394 -12.271 1.00 96.62 112 PHE A O 1
ATOM 956 N N . ALA A 1 113 ? 2.099 -4.348 -14.516 1.00 96.19 113 ALA A N 1
ATOM 957 C CA . ALA A 1 113 ? 3.356 -3.655 -14.731 1.00 96.19 113 ALA A CA 1
ATOM 958 C C . ALA A 1 113 ? 3.205 -2.534 -15.757 1.00 96.19 113 ALA A C 1
ATOM 960 O O . ALA A 1 113 ? 2.578 -2.697 -16.807 1.00 96.19 113 ALA A O 1
ATOM 961 N N . TYR A 1 114 ? 3.801 -1.387 -15.453 1.00 96.94 114 TYR A N 1
ATOM 962 C CA . TYR A 1 114 ? 3.770 -0.218 -16.320 1.00 96.94 114 TYR A CA 1
ATOM 963 C C . TYR A 1 114 ? 5.043 0.610 -16.182 1.00 96.94 114 TYR A C 1
ATOM 965 O O . TYR A 1 114 ? 5.719 0.595 -15.150 1.00 96.94 114 TYR A O 1
ATOM 973 N N . MET A 1 115 ? 5.337 1.384 -17.220 1.00 96.31 115 MET A N 1
ATOM 974 C CA . MET A 1 115 ? 6.403 2.372 -17.211 1.00 96.31 115 MET A CA 1
ATOM 975 C C . MET A 1 115 ? 5.866 3.786 -17.046 1.00 96.31 115 MET A C 1
ATOM 977 O O . MET A 1 115 ? 4.769 4.123 -17.502 1.00 96.31 115 MET A O 1
ATOM 981 N N . ARG A 1 116 ? 6.695 4.626 -16.431 1.00 97.62 116 ARG A N 1
ATOM 982 C CA . ARG A 1 116 ? 6.646 6.076 -16.572 1.00 97.62 116 ARG A CA 1
ATOM 983 C C . ARG A 1 116 ? 7.927 6.537 -17.247 1.00 97.62 116 ARG A C 1
ATOM 985 O O . ARG A 1 116 ? 9.000 6.068 -16.876 1.00 97.62 116 ARG A O 1
ATOM 992 N N . ASN A 1 117 ? 7.803 7.445 -18.208 1.00 95.75 117 ASN A N 1
ATOM 993 C CA . ASN A 1 117 ? 8.936 8.057 -18.902 1.00 95.75 117 ASN A CA 1
ATOM 994 C C . ASN A 1 117 ? 8.843 9.578 -18.787 1.00 95.75 117 ASN A C 1
ATOM 996 O O . ASN A 1 117 ? 7.779 10.150 -19.031 1.00 95.75 117 ASN A O 1
ATOM 1000 N N . TRP A 1 118 ? 9.937 10.239 -18.418 1.00 96.44 118 TRP A N 1
ATOM 1001 C CA . TRP A 1 118 ? 9.993 11.698 -18.339 1.00 96.44 118 TRP A CA 1
ATOM 1002 C C . TRP A 1 118 ? 11.413 12.181 -18.608 1.00 96.44 118 TRP A C 1
ATOM 1004 O O . TRP A 1 118 ? 12.314 11.920 -17.818 1.00 96.44 118 TRP A O 1
ATOM 1014 N N . GLN A 1 119 ? 11.610 12.912 -19.708 1.00 94.69 119 GLN A N 1
ATOM 1015 C CA . GLN A 1 119 ? 12.946 13.339 -20.144 1.00 94.69 119 GLN A CA 1
ATOM 1016 C C . GLN A 1 119 ? 13.886 12.121 -20.278 1.00 94.69 119 GLN A C 1
ATOM 1018 O O . GLN A 1 119 ? 13.557 11.196 -21.019 1.00 94.69 119 GLN A O 1
ATOM 1023 N N . ASN A 1 120 ? 15.015 12.104 -19.560 1.00 92.88 120 ASN A N 1
ATOM 1024 C CA . ASN A 1 120 ? 15.970 10.989 -19.535 1.00 92.88 120 ASN A CA 1
ATOM 1025 C C . ASN A 1 120 ? 15.725 10.016 -18.368 1.00 92.88 120 ASN A C 1
ATOM 1027 O O . ASN A 1 120 ? 16.465 9.048 -18.201 1.00 92.88 120 ASN A O 1
ATOM 1031 N N . GLU A 1 1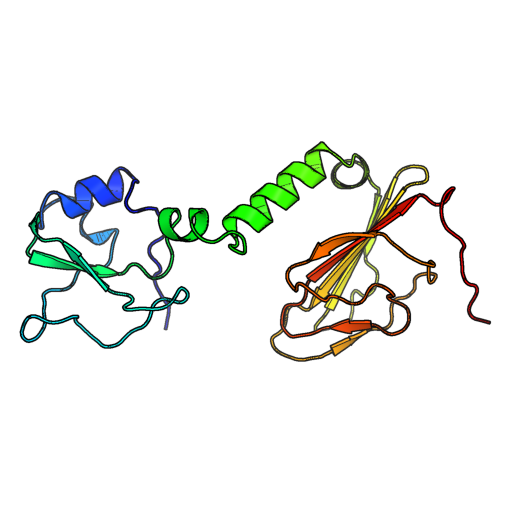21 ? 14.697 10.254 -17.554 1.00 94.19 121 GLU A N 1
ATOM 1032 C CA . GLU A 1 121 ? 14.338 9.402 -16.429 1.00 94.19 121 GLU A CA 1
ATOM 1033 C C . GLU A 1 121 ? 13.294 8.360 -16.830 1.00 94.19 121 GLU A C 1
ATOM 1035 O O . GLU A 1 121 ? 12.370 8.607 -17.619 1.00 94.19 121 GLU A O 1
ATOM 1040 N N . HIS A 1 122 ? 13.408 7.195 -16.205 1.00 94.06 122 HIS A N 1
ATOM 1041 C CA . HIS A 1 122 ? 12.518 6.070 -16.406 1.00 94.06 122 HIS A CA 1
ATOM 1042 C C . HIS A 1 122 ? 12.171 5.421 -15.073 1.00 94.06 122 HIS A C 1
ATOM 1044 O O . HIS A 1 122 ? 12.986 5.334 -14.150 1.00 94.06 122 HIS A O 1
ATOM 1050 N N . LEU A 1 123 ? 10.937 4.942 -14.988 1.00 95.88 123 LEU A N 1
ATOM 1051 C CA . LEU A 1 123 ? 10.424 4.266 -13.813 1.00 95.88 123 LEU A CA 1
ATOM 1052 C C . LEU A 1 123 ? 9.602 3.061 -14.260 1.00 95.88 123 LEU A C 1
ATOM 1054 O O . LEU A 1 123 ? 8.695 3.198 -15.077 1.00 95.88 123 LEU A O 1
ATOM 1058 N N . LEU A 1 124 ? 9.913 1.890 -13.712 1.00 95.31 124 LEU A N 1
ATOM 1059 C CA . LEU A 1 124 ? 9.166 0.653 -13.921 1.00 95.31 124 LEU A CA 1
ATOM 1060 C C . LEU A 1 124 ? 8.475 0.282 -12.613 1.00 95.31 124 LEU A C 1
ATOM 1062 O O . LEU A 1 124 ? 9.139 0.043 -11.604 1.00 95.31 124 LEU A O 1
ATOM 1066 N N . VAL A 1 125 ? 7.147 0.242 -12.637 1.00 96.69 125 VAL A N 1
ATOM 1067 C CA . VAL A 1 125 ? 6.338 -0.300 -11.544 1.00 96.69 125 VAL A CA 1
ATOM 1068 C C . VAL A 1 125 ? 5.924 -1.705 -11.914 1.00 96.69 125 VAL A C 1
ATOM 1070 O O . VAL A 1 125 ? 5.441 -1.930 -13.024 1.00 96.69 125 VAL A O 1
ATOM 1073 N N . ILE A 1 126 ? 6.077 -2.625 -10.971 1.00 95.81 126 ILE A N 1
ATOM 1074 C CA . ILE A 1 126 ? 5.610 -3.995 -11.105 1.00 95.81 126 ILE A CA 1
ATOM 1075 C C . ILE A 1 126 ? 4.983 -4.464 -9.796 1.00 95.81 126 ILE A C 1
ATOM 1077 O O . ILE A 1 126 ? 5.544 -4.264 -8.715 1.00 95.81 126 ILE A O 1
ATOM 1081 N N . SER A 1 127 ? 3.804 -5.067 -9.906 1.00 96.94 127 SER A N 1
ATOM 1082 C CA . SER A 1 127 ? 3.015 -5.543 -8.777 1.00 96.94 127 SER A CA 1
ATOM 1083 C C . SER A 1 127 ? 2.359 -6.876 -9.121 1.00 96.94 127 SER A C 1
ATOM 1085 O O . SER A 1 127 ? 1.634 -6.976 -10.107 1.00 96.94 127 SER A O 1
ATOM 1087 N N . ASN A 1 128 ? 2.567 -7.887 -8.284 1.00 96.88 128 ASN A N 1
ATOM 1088 C CA . ASN A 1 128 ? 1.740 -9.089 -8.271 1.00 96.88 128 ASN A CA 1
ATOM 1089 C C . ASN A 1 128 ? 0.474 -8.798 -7.456 1.00 96.88 128 ASN A C 1
ATOM 1091 O O . ASN A 1 128 ? 0.572 -8.436 -6.288 1.00 96.88 128 ASN A O 1
ATOM 1095 N N . PHE A 1 129 ? -0.711 -8.942 -8.042 1.00 94.00 129 PHE A N 1
ATOM 1096 C CA . PHE A 1 129 ? -1.979 -8.687 -7.352 1.00 94.00 129 PHE A CA 1
ATOM 1097 C C . PHE A 1 129 ? -2.558 -9.910 -6.634 1.00 94.00 129 PHE A C 1
ATOM 1099 O O . PHE A 1 129 ? -3.611 -9.798 -6.005 1.00 94.00 129 PHE A O 1
ATOM 1106 N N . TYR A 1 130 ? -1.878 -11.058 -6.684 1.00 94.25 130 TYR A N 1
ATOM 1107 C CA . TYR A 1 130 ? -2.399 -12.324 -6.178 1.00 94.25 130 TYR A CA 1
ATOM 1108 C C . TYR A 1 130 ? -1.478 -12.991 -5.157 1.00 94.25 130 TYR A C 1
ATOM 1110 O O . TYR A 1 130 ? -0.315 -12.634 -4.954 1.00 94.25 130 TYR A O 1
ATOM 1118 N N . GLY A 1 131 ? -2.049 -13.987 -4.480 1.00 94.56 131 GLY A N 1
ATOM 1119 C CA . GLY A 1 131 ? -1.443 -14.722 -3.374 1.00 94.56 131 GLY A CA 1
ATOM 1120 C C . GLY A 1 131 ? -0.468 -15.837 -3.771 1.00 94.56 131 GLY A C 1
ATOM 1121 O O . GLY A 1 131 ? -0.150 -16.670 -2.924 1.00 94.56 131 GLY A O 1
ATOM 1122 N N . ASN A 1 132 ? -0.018 -15.904 -5.025 1.00 94.56 132 ASN A N 1
ATOM 1123 C CA . ASN A 1 132 ? 0.861 -16.955 -5.551 1.00 94.56 132 ASN A CA 1
ATOM 1124 C C . ASN A 1 132 ? 2.174 -16.388 -6.102 1.00 94.56 132 ASN A C 1
ATOM 1126 O O . ASN A 1 132 ? 2.261 -15.214 -6.441 1.00 94.56 132 ASN A O 1
ATOM 1130 N N . MET A 1 133 ? 3.196 -17.241 -6.205 1.00 95.94 133 MET A N 1
ATOM 1131 C CA . MET A 1 133 ? 4.423 -16.914 -6.939 1.00 95.94 133 MET A CA 1
ATOM 1132 C C . MET A 1 133 ? 4.120 -16.807 -8.440 1.00 95.94 133 MET A C 1
ATOM 1134 O O . MET A 1 133 ? 3.321 -17.599 -8.949 1.00 95.94 133 MET A O 1
ATOM 1138 N N . VAL A 1 134 ? 4.784 -15.889 -9.144 1.00 94.75 134 VAL A N 1
ATOM 1139 C CA . VAL A 1 134 ? 4.659 -15.735 -10.602 1.00 94.75 134 VAL A CA 1
ATOM 1140 C C . VAL A 1 134 ? 6.002 -15.354 -11.227 1.00 94.75 134 VAL A C 1
ATOM 1142 O O . VAL A 1 134 ? 6.707 -14.486 -10.712 1.00 94.75 134 VAL A O 1
ATOM 1145 N N . ASP A 1 135 ? 6.364 -16.038 -12.310 1.00 92.75 135 ASP A N 1
ATOM 1146 C CA . ASP A 1 135 ? 7.511 -15.685 -13.149 1.00 92.75 135 ASP A CA 1
ATOM 1147 C C . ASP A 1 135 ? 7.048 -14.658 -14.188 1.00 92.75 135 ASP A C 1
ATOM 1149 O O . ASP A 1 135 ? 5.990 -14.829 -14.794 1.00 92.75 135 ASP A O 1
ATOM 1153 N N . VAL A 1 136 ? 7.810 -13.580 -14.373 1.00 90.50 136 VAL A N 1
ATOM 1154 C CA . VAL A 1 136 ? 7.402 -12.435 -15.192 1.00 90.50 136 VAL A CA 1
ATOM 1155 C C . VAL A 1 136 ? 8.426 -12.170 -16.281 1.00 90.50 136 VAL A C 1
ATOM 1157 O O . VAL A 1 136 ? 9.614 -11.996 -16.012 1.00 90.50 136 VAL A O 1
ATOM 1160 N N . SER A 1 137 ? 7.937 -12.070 -17.514 1.00 88.81 137 SER A N 1
ATOM 1161 C CA . SER A 1 137 ? 8.693 -11.546 -18.646 1.00 88.81 137 SER A CA 1
ATOM 1162 C C . SER A 1 137 ? 8.094 -10.206 -19.052 1.00 88.81 137 SER A C 1
ATOM 1164 O O . SER A 1 137 ? 6.890 -10.105 -19.286 1.00 88.81 137 SER A O 1
ATOM 1166 N N . LEU A 1 138 ? 8.922 -9.164 -19.101 1.00 89.50 138 LEU A N 1
ATOM 1167 C CA . LEU A 1 138 ? 8.488 -7.823 -19.471 1.00 89.50 138 LEU A CA 1
ATOM 1168 C C . LEU A 1 138 ? 9.061 -7.434 -20.837 1.00 89.50 138 LEU A C 1
ATOM 1170 O O . LEU A 1 138 ? 10.250 -7.651 -21.073 1.00 89.50 138 LEU A O 1
ATOM 1174 N N . PRO A 1 139 ? 8.275 -6.780 -21.710 1.00 89.56 139 PRO A N 1
ATOM 1175 C CA . PRO A 1 139 ? 8.741 -6.284 -23.003 1.00 89.56 139 PRO A CA 1
ATOM 1176 C C . PRO A 1 139 ? 9.531 -4.970 -22.846 1.00 89.56 139 PRO A C 1
ATOM 1178 O O . PRO A 1 139 ? 9.195 -3.947 -23.448 1.00 89.56 139 PRO A O 1
ATOM 1181 N N . VAL A 1 140 ? 10.557 -4.975 -21.990 1.00 85.69 140 VAL A N 1
ATOM 1182 C CA . VAL A 1 140 ? 11.437 -3.830 -21.718 1.00 85.69 140 VAL A CA 1
ATOM 1183 C C . VAL A 1 140 ? 12.904 -4.242 -21.777 1.00 85.69 140 VAL A C 1
ATOM 1185 O O . VAL A 1 140 ? 13.262 -5.371 -21.451 1.00 85.69 140 VAL A O 1
ATOM 1188 N N . GLU A 1 141 ? 13.770 -3.310 -22.168 1.00 83.44 141 GLU A N 1
ATOM 1189 C CA . GLU A 1 141 ? 15.215 -3.540 -22.160 1.00 83.44 141 GLU A CA 1
ATOM 1190 C C . GLU A 1 141 ? 15.726 -3.735 -20.726 1.00 83.44 141 GLU A C 1
ATOM 1192 O O . GLU A 1 141 ? 15.276 -3.078 -19.781 1.00 83.44 141 GLU A O 1
ATOM 1197 N N . VAL A 1 142 ? 16.682 -4.650 -20.554 1.00 80.75 142 VAL A N 1
ATOM 1198 C CA . VAL A 1 142 ? 17.308 -4.886 -19.253 1.00 80.75 142 VAL A CA 1
ATOM 1199 C C . VAL A 1 142 ? 18.374 -3.825 -19.017 1.00 80.75 142 VAL A C 1
ATOM 1201 O O . VAL A 1 142 ? 19.305 -3.646 -19.804 1.00 80.75 142 VAL A O 1
ATOM 1204 N N . VAL A 1 143 ? 18.243 -3.129 -17.894 1.00 79.88 143 VAL A N 1
ATOM 1205 C CA . VAL A 1 143 ? 19.200 -2.119 -17.450 1.00 79.88 143 VAL A CA 1
ATOM 1206 C C . VAL A 1 143 ? 20.085 -2.712 -16.365 1.00 79.88 143 VAL A C 1
ATOM 1208 O O . VAL A 1 143 ? 19.617 -3.434 -15.482 1.00 79.88 143 VAL A O 1
ATOM 1211 N N . LYS A 1 144 ? 21.378 -2.385 -16.398 1.00 75.81 144 LYS A N 1
ATOM 1212 C CA . LYS A 1 144 ? 22.305 -2.787 -15.340 1.00 75.81 144 LYS A CA 1
ATOM 1213 C C . LYS A 1 144 ? 22.162 -1.879 -14.113 1.00 75.81 144 LYS A C 1
ATOM 1215 O O . LYS A 1 144 ? 22.319 -0.668 -14.227 1.00 75.81 144 LYS A O 1
ATOM 1220 N N . ASN A 1 145 ? 21.971 -2.482 -12.938 1.00 74.12 145 ASN A N 1
ATOM 1221 C CA . ASN A 1 145 ? 21.913 -1.814 -11.627 1.00 74.12 145 ASN A CA 1
ATOM 1222 C C . ASN A 1 145 ? 20.863 -0.685 -11.511 1.00 74.12 145 ASN A C 1
ATOM 1224 O O . ASN A 1 145 ? 21.212 0.433 -11.119 1.00 74.12 145 ASN A O 1
ATOM 1228 N N . PRO A 1 146 ? 19.581 -0.940 -11.817 1.00 84.06 146 PRO A N 1
ATOM 1229 C CA . PRO A 1 146 ? 18.533 0.026 -11.518 1.00 84.06 146 PRO A CA 1
ATOM 1230 C C . PRO A 1 146 ? 18.418 0.263 -10.006 1.00 84.06 146 PRO A C 1
ATOM 1232 O O . PRO A 1 146 ? 18.720 -0.609 -9.187 1.00 84.06 146 PRO A O 1
ATOM 1235 N N . THR A 1 147 ? 17.935 1.441 -9.619 1.00 90.06 147 THR A N 1
ATOM 1236 C CA . THR A 1 147 ? 17.675 1.746 -8.208 1.00 90.06 147 THR A CA 1
ATOM 1237 C C . THR A 1 147 ? 16.252 1.339 -7.857 1.00 90.06 147 THR A C 1
ATOM 1239 O O . THR A 1 147 ? 15.306 1.826 -8.468 1.00 90.06 147 THR A O 1
ATOM 1242 N N . ILE A 1 148 ? 16.074 0.486 -6.848 1.00 93.25 148 ILE A N 1
ATOM 1243 C CA . ILE A 1 148 ? 14.749 0.250 -6.263 1.00 93.25 148 ILE A CA 1
ATOM 1244 C C . ILE A 1 148 ? 14.449 1.405 -5.309 1.00 93.25 148 ILE A C 1
ATOM 1246 O O . ILE A 1 148 ? 15.106 1.551 -4.279 1.00 93.25 148 ILE A O 1
ATOM 1250 N N . ILE A 1 149 ? 13.462 2.233 -5.645 1.00 94.88 149 ILE A N 1
ATOM 1251 C CA . ILE A 1 149 ? 13.105 3.415 -4.841 1.00 94.88 149 ILE A CA 1
ATOM 1252 C C . ILE A 1 149 ? 12.032 3.115 -3.791 1.00 94.88 149 ILE A C 1
ATOM 1254 O O . ILE A 1 149 ? 11.909 3.847 -2.808 1.00 94.88 149 ILE A O 1
ATOM 1258 N N . ILE A 1 150 ? 11.273 2.031 -3.971 1.00 95.44 150 ILE A N 1
ATOM 1259 C CA . ILE A 1 150 ? 10.371 1.476 -2.960 1.00 95.44 150 ILE A CA 1
ATOM 1260 C C . ILE A 1 150 ? 10.082 0.000 -3.250 1.00 95.44 150 ILE A C 1
ATOM 1262 O O . ILE A 1 150 ? 9.967 -0.398 -4.408 1.00 95.44 150 ILE A O 1
ATOM 1266 N N . SER A 1 151 ? 9.953 -0.793 -2.188 1.00 95.25 151 SER A N 1
ATOM 1267 C CA . SER A 1 151 ? 9.469 -2.174 -2.221 1.00 95.25 151 SER A CA 1
ATOM 1268 C C . SER A 1 151 ? 8.684 -2.487 -0.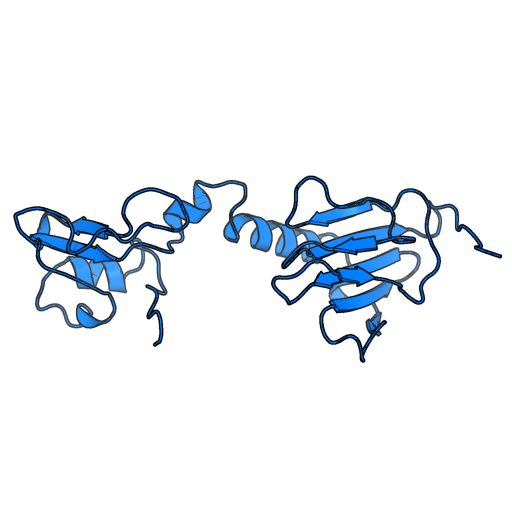945 1.00 95.25 151 SER A C 1
ATOM 1270 O O . SER A 1 151 ? 8.896 -1.842 0.089 1.00 95.25 151 SER A O 1
ATOM 1272 N N . ASN A 1 152 ? 7.767 -3.452 -1.014 1.00 93.69 152 ASN A N 1
ATOM 1273 C CA . ASN A 1 152 ? 7.096 -4.029 0.152 1.00 93.69 152 ASN A CA 1
ATOM 1274 C C . ASN A 1 152 ? 7.775 -5.296 0.703 1.00 93.69 152 ASN A C 1
ATOM 1276 O O . ASN A 1 152 ? 7.394 -5.758 1.776 1.00 93.69 152 ASN A O 1
ATOM 1280 N N . TYR A 1 153 ? 8.807 -5.809 0.032 1.00 92.25 153 TYR A N 1
ATOM 1281 C CA . TYR A 1 153 ? 9.716 -6.812 0.581 1.00 92.25 153 TYR A CA 1
ATOM 1282 C C . TYR A 1 153 ? 11.138 -6.245 0.689 1.00 92.25 153 TYR A C 1
ATOM 1284 O O . TYR A 1 153 ? 11.579 -5.447 -0.136 1.00 92.25 153 TYR A O 1
ATOM 1292 N N . ARG A 1 154 ? 11.878 -6.653 1.726 1.00 87.31 154 ARG A N 1
ATOM 1293 C CA . ARG A 1 154 ? 13.204 -6.083 2.043 1.00 87.31 154 ARG A CA 1
ATOM 1294 C C . ARG A 1 154 ? 14.313 -6.496 1.067 1.00 87.31 154 ARG A C 1
ATOM 1296 O O . ARG A 1 154 ? 15.344 -5.837 1.008 1.00 87.31 154 ARG A O 1
ATOM 1303 N N . ASP A 1 155 ? 14.101 -7.581 0.338 1.00 88.81 155 ASP A N 1
ATOM 1304 C CA . ASP A 1 155 ? 15.078 -8.309 -0.475 1.00 88.81 155 ASP A CA 1
ATOM 1305 C C . ASP A 1 155 ? 14.603 -8.499 -1.927 1.00 88.81 155 ASP A C 1
ATOM 1307 O O . ASP A 1 155 ? 14.943 -9.488 -2.573 1.00 88.81 155 ASP A O 1
ATOM 1311 N N . SER A 1 156 ? 13.780 -7.579 -2.442 1.00 86.62 156 SER A N 1
ATOM 1312 C CA . SER A 1 156 ? 13.329 -7.635 -3.837 1.00 86.62 156 SER A CA 1
ATOM 1313 C C . SER A 1 156 ? 14.500 -7.642 -4.819 1.00 86.62 156 SER A C 1
ATOM 1315 O O . SER A 1 156 ? 15.522 -6.983 -4.616 1.00 86.62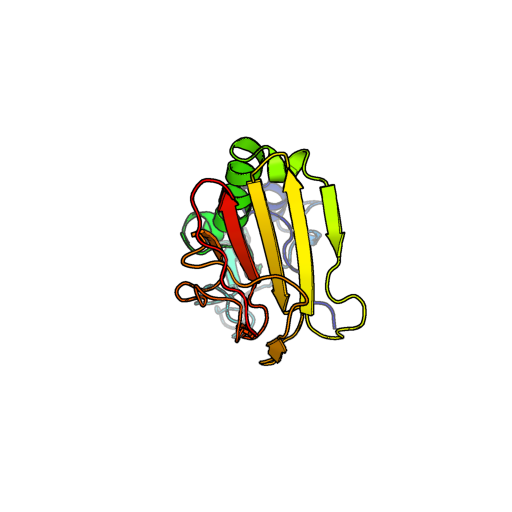 156 SER A O 1
ATOM 1317 N N . GLN A 1 157 ? 14.326 -8.392 -5.906 1.00 80.81 157 GLN A N 1
ATOM 1318 C CA . GLN A 1 157 ? 15.354 -8.596 -6.921 1.00 80.81 157 GLN A CA 1
ATOM 1319 C C . GLN A 1 157 ? 15.740 -7.269 -7.583 1.00 80.81 157 GLN A C 1
ATOM 1321 O O . GLN A 1 157 ? 14.882 -6.464 -7.925 1.00 80.81 157 GLN A O 1
ATOM 1326 N N . THR A 1 158 ? 17.033 -7.032 -7.797 1.00 72.25 158 THR A N 1
ATOM 1327 C CA . THR A 1 158 ? 17.549 -5.781 -8.386 1.00 72.25 158 THR A CA 1
ATOM 1328 C C . THR A 1 158 ? 17.666 -5.820 -9.908 1.00 72.25 158 THR A C 1
ATOM 1330 O O . THR A 1 158 ? 18.034 -4.822 -10.514 1.00 72.25 158 THR A O 1
ATOM 1333 N N . THR A 1 159 ? 17.360 -6.955 -10.536 1.00 72.62 159 THR A N 1
ATOM 1334 C CA . THR A 1 159 ? 17.381 -7.139 -11.992 1.00 72.62 159 THR A CA 1
ATOM 1335 C C . THR A 1 159 ? 16.042 -7.722 -12.423 1.00 72.62 159 THR A C 1
ATOM 1337 O O . THR A 1 159 ? 15.594 -8.696 -11.827 1.00 72.62 159 THR A O 1
ATOM 1340 N N . TRP A 1 160 ? 15.409 -7.146 -13.447 1.00 73.31 160 TRP A N 1
ATOM 1341 C CA . TRP A 1 160 ? 14.085 -7.581 -13.918 1.00 73.31 160 TRP A CA 1
ATOM 1342 C C . TRP A 1 160 ? 14.111 -8.507 -15.140 1.00 73.31 160 TRP A C 1
ATOM 1344 O O . TRP A 1 160 ? 13.053 -8.896 -15.618 1.00 73.31 160 TRP A O 1
ATOM 1354 N N . GLY A 1 161 ? 15.290 -8.849 -15.669 1.00 69.75 161 GLY A N 1
ATOM 1355 C CA . GLY A 1 161 ? 15.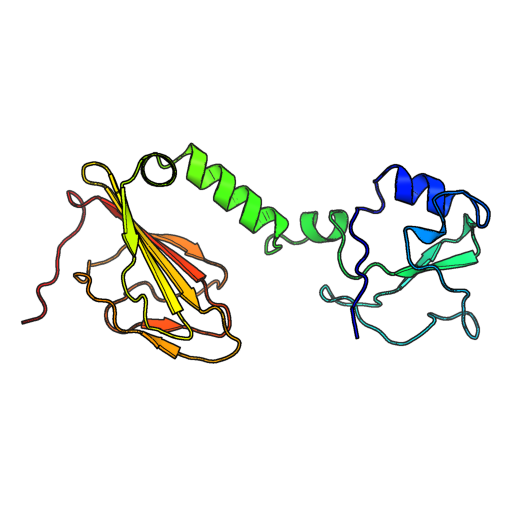403 -9.738 -16.834 1.00 69.75 161 GLY A CA 1
ATOM 1356 C C . GLY A 1 161 ? 14.865 -11.155 -16.588 1.00 69.75 161 GLY A C 1
ATOM 1357 O O . GLY A 1 161 ? 14.380 -11.783 -17.520 1.00 69.75 161 GLY A O 1
ATOM 1358 N N . GLU A 1 162 ? 14.902 -11.628 -15.338 1.00 72.56 162 GLU A N 1
ATOM 1359 C CA . GLU A 1 162 ? 14.384 -12.935 -14.903 1.00 72.56 162 GLU A CA 1
ATOM 1360 C C . GLU A 1 162 ? 13.616 -12.772 -13.584 1.00 72.56 162 GLU A C 1
ATOM 1362 O O . GLU A 1 162 ? 14.013 -13.270 -12.530 1.00 72.56 162 GLU A O 1
ATOM 1367 N N . LEU A 1 163 ? 12.542 -11.980 -13.617 1.00 86.56 163 LEU A N 1
ATOM 1368 C CA . LEU A 1 163 ? 11.840 -11.602 -12.399 1.00 86.56 163 LEU A CA 1
ATOM 1369 C C . LEU A 1 163 ? 10.898 -12.713 -11.932 1.00 86.56 163 LEU A C 1
ATOM 1371 O O . LEU A 1 163 ? 10.017 -13.156 -12.666 1.00 86.56 163 LEU A O 1
ATOM 1375 N N . ARG A 1 164 ? 11.014 -13.081 -10.657 1.00 91.94 164 ARG A N 1
ATOM 1376 C CA . ARG A 1 164 ? 10.039 -13.935 -9.976 1.00 91.94 164 ARG A CA 1
ATOM 1377 C C . ARG A 1 164 ? 9.446 -13.203 -8.784 1.00 91.94 164 ARG A C 1
ATOM 1379 O O . ARG A 1 164 ? 10.149 -12.941 -7.808 1.00 91.94 164 ARG A O 1
ATOM 1386 N N . LEU A 1 165 ? 8.158 -12.887 -8.861 1.00 94.44 165 LEU A N 1
ATOM 1387 C CA . LEU A 1 165 ? 7.435 -12.155 -7.825 1.00 94.44 165 LEU A CA 1
ATOM 1388 C C . LEU A 1 165 ? 6.822 -13.101 -6.798 1.00 94.44 165 LEU A C 1
ATOM 1390 O O . LEU A 1 165 ? 6.213 -14.117 -7.146 1.00 94.44 165 LEU A O 1
ATOM 1394 N N . ARG A 1 166 ? 6.928 -12.721 -5.525 1.00 96.19 166 ARG A N 1
ATOM 1395 C CA . ARG A 1 166 ? 6.204 -13.346 -4.414 1.00 96.19 166 ARG A CA 1
ATOM 1396 C C . ARG A 1 166 ? 4.747 -12.890 -4.340 1.00 96.19 166 ARG A C 1
ATOM 1398 O O . ARG A 1 166 ? 4.386 -11.899 -4.981 1.00 96.19 166 ARG A O 1
ATOM 1405 N N . PRO A 1 167 ? 3.909 -13.577 -3.537 1.00 97.12 167 PRO A N 1
ATOM 1406 C CA . PRO A 1 167 ? 2.559 -13.125 -3.225 1.00 97.12 167 PRO A CA 1
ATOM 1407 C C . PRO A 1 167 ? 2.522 -11.644 -2.842 1.00 97.12 167 PRO A C 1
ATOM 1409 O O . PRO A 1 167 ? 3.219 -11.222 -1.913 1.00 97.12 167 PRO A O 1
ATOM 1412 N N . TYR A 1 168 ? 1.714 -10.868 -3.563 1.00 95.50 168 TYR A N 1
ATOM 1413 C CA . TYR A 1 168 ? 1.552 -9.423 -3.373 1.00 95.50 168 TYR A CA 1
ATOM 1414 C C . TYR A 1 168 ? 2.834 -8.581 -3.478 1.00 95.50 168 TYR A C 1
ATOM 1416 O O . TYR A 1 168 ? 2.852 -7.437 -3.024 1.00 95.50 168 TYR A O 1
ATOM 1424 N N . GLU A 1 169 ? 3.932 -9.115 -4.022 1.00 96.44 169 GLU A N 1
ATOM 1425 C CA . GLU A 1 169 ? 5.180 -8.364 -4.151 1.00 96.44 169 GLU A CA 1
ATOM 1426 C C . GLU A 1 169 ? 5.018 -7.203 -5.130 1.00 96.44 169 GLU A C 1
ATOM 1428 O O . GLU A 1 169 ? 4.529 -7.367 -6.247 1.00 96.44 169 GLU A O 1
ATOM 1433 N N . SER A 1 170 ? 5.440 -6.022 -4.688 1.00 96.31 170 SER A N 1
ATOM 1434 C CA . SER A 1 170 ? 5.418 -4.801 -5.471 1.00 96.31 170 SER A CA 1
ATOM 1435 C C . SER A 1 170 ? 6.674 -3.997 -5.203 1.00 96.31 170 SER A C 1
ATOM 1437 O O . SER A 1 170 ? 7.019 -3.710 -4.055 1.00 96.31 170 SER A O 1
ATOM 1439 N N . HIS A 1 171 ? 7.319 -3.563 -6.274 1.00 94.19 171 HIS A N 1
ATOM 1440 C CA . HIS A 1 171 ? 8.478 -2.691 -6.188 1.00 94.19 171 HIS A CA 1
ATOM 1441 C C . HIS A 1 171 ? 8.579 -1.789 -7.411 1.00 94.19 171 HIS A C 1
ATOM 1443 O O . HIS A 1 171 ? 7.929 -1.999 -8.437 1.00 94.19 171 HIS A O 1
ATOM 1449 N N . VAL A 1 172 ? 9.367 -0.731 -7.254 1.00 95.81 172 VAL A N 1
ATOM 1450 C CA . VAL A 1 172 ? 9.537 0.303 -8.266 1.00 95.81 172 VAL A CA 1
ATOM 1451 C C . VAL A 1 172 ? 11.013 0.485 -8.552 1.00 95.81 172 VAL A C 1
ATOM 1453 O O . VAL A 1 172 ? 11.773 0.887 -7.666 1.00 95.81 172 VAL A O 1
ATOM 1456 N N . TYR A 1 173 ? 11.391 0.230 -9.798 1.00 94.31 173 TYR A N 1
ATOM 1457 C CA . TYR A 1 173 ? 12.709 0.559 -10.309 1.00 94.31 173 TYR A CA 1
ATOM 1458 C C . TYR A 1 173 ? 12.718 1.969 -10.879 1.00 94.31 173 TYR A C 1
ATOM 1460 O O . TYR A 1 173 ? 11.760 2.399 -11.518 1.00 94.31 173 TYR A O 1
ATOM 1468 N N . TYR A 1 174 ? 13.831 2.657 -10.688 1.00 93.88 174 TYR A N 1
ATOM 1469 C CA . TYR A 1 174 ? 14.121 3.967 -11.239 1.00 93.88 174 TYR A CA 1
ATOM 1470 C C . TYR A 1 174 ? 15.527 3.967 -11.831 1.00 93.88 174 TYR A C 1
ATOM 1472 O O . TYR A 1 174 ? 16.463 3.410 -11.243 1.00 93.88 174 TYR A O 1
ATOM 1480 N N . TRP A 1 175 ? 15.677 4.615 -12.981 1.00 92.38 175 TRP A N 1
ATOM 1481 C CA . TRP A 1 175 ? 16.977 4.897 -13.566 1.00 92.38 175 TRP A CA 1
ATOM 1482 C C . TRP A 1 175 ? 16.946 6.163 -14.417 1.00 92.38 175 TRP A C 1
ATOM 1484 O O . TRP A 1 175 ? 15.910 6.576 -14.931 1.00 92.38 175 TRP A O 1
ATOM 1494 N N . ASP A 1 176 ? 18.126 6.750 -14.573 1.00 90.31 176 ASP A N 1
ATOM 1495 C CA . ASP A 1 176 ? 18.404 7.853 -15.486 1.00 90.31 176 ASP A CA 1
ATOM 1496 C C . ASP A 1 176 ? 19.244 7.289 -16.634 1.00 90.31 176 ASP A C 1
ATOM 1498 O O . ASP A 1 176 ? 20.299 6.695 -16.388 1.00 90.31 176 ASP A O 1
ATOM 1502 N N . ARG A 1 177 ? 18.753 7.429 -17.868 1.00 82.94 177 ARG A N 1
ATOM 1503 C CA . ARG A 1 177 ? 19.331 6.840 -19.082 1.00 82.94 177 ARG A CA 1
ATOM 1504 C C . ARG A 1 177 ? 20.778 7.266 -19.311 1.00 82.94 177 ARG A C 1
ATOM 1506 O O . ARG A 1 177 ? 21.561 6.458 -19.799 1.00 82.94 177 ARG A O 1
ATOM 1513 N N . ASP A 1 178 ? 21.155 8.472 -18.894 1.00 81.12 178 ASP A N 1
ATOM 1514 C CA . ASP A 1 178 ? 22.521 8.979 -19.061 1.00 81.12 178 ASP A CA 1
ATOM 1515 C C . ASP A 1 178 ? 23.507 8.361 -18.053 1.00 81.12 178 ASP A C 1
ATOM 1517 O O . ASP A 1 178 ? 24.724 8.496 -18.190 1.00 81.12 178 ASP A O 1
ATOM 1521 N N . LYS A 1 179 ? 22.995 7.676 -17.022 1.00 76.62 179 LYS A N 1
ATOM 1522 C CA . LYS A 1 179 ? 23.783 7.099 -15.922 1.00 76.62 179 LYS A CA 1
ATOM 1523 C C . LYS A 1 179 ? 23.797 5.571 -15.912 1.00 76.62 179 LYS A C 1
ATOM 1525 O O . LYS A 1 179 ? 24.435 4.989 -15.033 1.00 76.62 179 LYS A O 1
ATOM 1530 N N . VAL A 1 180 ? 23.123 4.911 -16.857 1.00 70.12 180 VAL A N 1
ATOM 1531 C CA . VAL A 1 180 ? 23.049 3.444 -16.920 1.00 70.12 180 VAL A CA 1
ATOM 1532 C C . VAL A 1 180 ? 23.544 2.870 -18.242 1.00 70.12 180 VAL A C 1
ATOM 1534 O O . VAL A 1 180 ? 23.481 3.497 -19.293 1.00 70.12 180 VAL A O 1
ATOM 1537 N N . VAL A 1 181 ? 24.026 1.628 -18.179 1.00 66.38 181 VAL A N 1
ATOM 1538 C CA . VAL A 1 181 ? 24.424 0.843 -19.352 1.00 66.38 181 VAL A CA 1
ATOM 1539 C C . VAL A 1 181 ? 23.266 -0.078 -19.738 1.00 66.38 181 VAL A C 1
ATOM 1541 O O . VAL A 1 181 ? 22.837 -0.898 -18.920 1.00 66.38 181 VAL A O 1
ATOM 1544 N N . MET A 1 182 ? 22.783 0.052 -20.975 1.00 65.25 182 MET A N 1
ATOM 1545 C CA . MET A 1 182 ? 21.765 -0.834 -21.553 1.00 65.25 182 MET A CA 1
ATOM 1546 C C . MET A 1 182 ? 22.393 -2.177 -21.937 1.00 65.25 182 MET A C 1
ATOM 1548 O O . MET A 1 182 ? 23.496 -2.210 -22.488 1.00 65.25 182 MET A O 1
ATOM 1552 N N . ILE A 1 183 ? 21.701 -3.283 -21.656 1.00 61.53 183 ILE A N 1
ATOM 1553 C CA . ILE A 1 183 ? 22.121 -4.622 -22.079 1.00 61.53 183 ILE A CA 1
ATOM 1554 C C . ILE A 1 183 ? 21.218 -5.055 -23.235 1.00 61.53 183 ILE A C 1
ATOM 1556 O O . ILE A 1 183 ? 20.034 -5.317 -23.035 1.00 61.53 183 ILE A O 1
ATOM 1560 N N . ASN A 1 184 ? 21.786 -5.167 -24.438 1.00 49.75 184 ASN A N 1
ATOM 1561 C CA . ASN A 1 184 ? 21.113 -5.837 -25.548 1.00 49.75 184 ASN A CA 1
ATOM 1562 C C . ASN A 1 184 ? 21.194 -7.348 -25.316 1.00 49.75 184 ASN A C 1
ATOM 1564 O O . ASN A 1 184 ? 22.282 -7.925 -25.351 1.00 49.75 184 ASN A O 1
ATOM 1568 N N . LEU A 1 185 ? 20.049 -7.976 -25.066 1.00 49.94 185 LEU A N 1
ATOM 1569 C CA . LEU A 1 185 ? 19.915 -9.425 -25.158 1.00 49.94 185 LEU A CA 1
ATOM 1570 C C . LEU A 1 185 ? 19.710 -9.745 -26.647 1.00 49.94 185 LEU A C 1
ATOM 1572 O O . LEU A 1 185 ? 18.693 -9.356 -27.219 1.00 49.94 185 LEU A O 1
ATOM 1576 N N . PHE A 1 186 ? 20.738 -10.323 -27.274 1.00 37.94 186 PHE A N 1
ATOM 1577 C CA . PHE A 1 186 ? 20.711 -10.807 -28.660 1.00 37.94 186 PHE A CA 1
ATOM 1578 C C . PHE A 1 186 ? 19.894 -12.092 -28.786 1.00 37.94 186 PHE A C 1
ATOM 1580 O O . PHE A 1 186 ? 19.963 -12.915 -27.843 1.00 37.94 186 PHE A O 1
#

Sequence (186 aa):
MDIVLNHTSTEHEWFKKSASSRNNPYRDYYIWKVPVDGKEPNNWQSKFGGSAWQFNEKTGQYYFSEINAEKSIQDPDSIFYHYQKLIRLRKTYDIISNGEYRLLIEDDPNVFAYMRNWQNEHLLVISNFYGNMVDVSLPVEVVKNPTIIISNYRDSQTTWGELRLRPYESHVYYWDRDKVVMINLF

Nearest PDB structures (foldseek):
  5brp-assembly1_A  TM=5.753E-01  e=5.890E-13  Bacillus licheniformis DSM 13 = ATCC 14580
  4m8u-assembly1_A  TM=5.347E-01  e=1.230E-11  Bacillus subtilis subsp. subtilis str. 168
  5zcb-assembly1_A  TM=5.738E-01  e=5.944E-11  Bacillus sp. (in: firmicutes)
  5zcd-assembly1_A  TM=5.732E-01  e=9.863E-11  Bacillus sp. (in: firmicutes)
  2ze0-assembly1_A  TM=5.909E-01  e=2.050E-10  Geobacillus sp. HTA-462

Mean predicted aligned error: 9.04 Å

Solvent-accessible surface area (backbone atoms only — not comparable to full-atom values): 11067 Å² total; per-residue (Å²): 134,85,82,85,67,57,87,64,35,77,86,34,70,57,43,49,46,21,62,70,34,89,83,33,94,42,32,84,77,48,63,71,41,62,56,47,97,87,36,66,79,64,89,56,62,16,88,84,58,62,62,17,58,45,80,37,78,88,66,61,27,29,33,65,58,56,59,44,57,70,65,30,73,73,35,85,86,22,71,58,47,52,52,54,50,52,54,49,46,51,76,71,37,65,43,74,73,72,23,52,80,41,82,66,46,88,85,48,93,50,45,53,38,34,38,29,42,36,93,62,37,39,33,42,41,41,31,31,79,39,88,50,75,47,80,49,84,66,97,62,83,43,56,58,78,45,43,73,80,47,59,81,52,99,78,66,78,65,56,67,79,76,27,69,41,47,52,56,33,35,40,28,39,37,49,44,60,92,79,48,56,76,51,84,83,128

pLDDT: mean 87.25, std 12.21, range [35.56, 97.88]

Foldseek 3Di:
DDDPDLPAACPDPLNVQLLQEVPGPSVVSWDKAADDVLHDPDQDAAPLGDRQWDARPNHNIITGHNDHPVSQVVDCLHPVVQVVLVVVCVV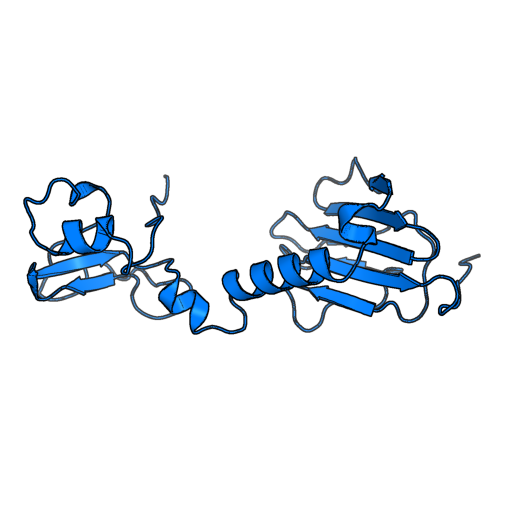VDVQNVPFDKAWWCPPDPFKTWIWGDDDQKIKIKIWGAFQAKDWDATPDWWWPQWDWSDWSDPDADRTNRTHIDHGGTITMTMDGNVPIDTDDDD

Radius of gyration: 22.6 Å; Cα contacts (8 Å, |Δi|>4): 327; chains: 1; bounding box: 50×32×62 Å